Protein AF-A0A6P1E4I6-F1 (afdb_monomer)

Sequence (268 aa):
MNPLPTGKALDAELVDLWARRDTLNQAGWERLYQIVHAVLGNYRPQELSGLREEKSFYIQDFFIYKVMKLPAGSSRIDHAGALRVFYLRHLKDHLRDAKKIRQHFVQAASDSDEETESHWLENLPVEPINVTRPTDTLEELSEYGITQATVSCSAQDFLCRSEAWVPVYLAFHFCPDKDRSEALVSLAARLKISSYHYKASQLGINWAANKAGSQGKRFADTVIGCWVSRDLGIEIQPENTHAILAAFKILCLEALNWRENQEQDTTQ

Mean predicted aligned error: 15.5 Å

pLDDT: mean 70.97, std 16.83, range [25.66, 93.31]

Radius of gyration: 22.42 Å; Cα contacts (8 Å, |Δi|>4): 226; chains: 1; bounding box: 46×43×72 Å

Secondary structure (DSSP, 8-state):
-PPPP-THHHHHHHHHHHHTGGG--HHHHHHHHHHHHHHHHT---GGGGGSSS-HHHHHHHHIIIIIISS-GGG---SSHHHHHHHHHHHHHHHHHHHHHHHHHHHTTT----------STTS------------TTSHHHHTTT--HHHHHHHHHHHHHHS-THHHHIIIIIISS-TTTPPPHHHHHHHHT-TTHHHHHHHHTTT--GGGHHHHHHHHHTSHHHHIIIIIS----SGGGHHHHHHHHHHHHHHHHHHHHHHHHHTT-

Nearest PDB structures (foldseek):
  6bzo-assembly1_F  TM=2.139E-01  e=1.182E+00  Mycobacterium tuberculosis

Solvent-accessible surface area (backbone atoms only — not comparable to full-atom values): 15853 Å² total; per-residue (Å²): 136,81,81,82,65,65,69,72,57,33,20,51,53,49,35,52,53,49,61,38,53,86,74,54,52,73,70,54,50,52,51,50,48,52,52,53,50,54,61,50,70,75,53,83,65,75,70,56,78,81,46,88,63,60,72,69,54,56,54,52,50,45,40,50,59,62,62,66,70,40,61,35,85,78,59,89,56,85,37,69,66,50,55,53,53,54,49,52,52,52,53,50,50,52,53,51,51,54,51,49,52,44,52,68,54,42,64,75,75,50,98,62,87,82,77,87,78,91,90,74,91,86,76,78,85,93,73,83,88,74,91,74,74,91,64,88,64,49,66,62,31,49,81,73,75,46,50,71,69,58,51,43,52,51,36,51,52,49,50,70,73,42,61,83,65,52,44,49,46,38,32,33,40,68,52,38,57,83,89,69,30,49,48,68,67,57,53,23,63,76,67,69,45,78,64,48,72,59,51,47,61,42,40,33,79,83,67,49,68,96,37,21,74,86,41,19,73,69,38,41,74,10,58,50,28,35,43,41,41,70,74,68,62,45,66,68,38,58,90,39,39,62,34,54,52,40,50,48,53,47,39,34,51,51,25,42,53,53,48,54,53,53,58,54,66,74,73,111

Organism: NCBI:txid329406

Structure (mmCIF, N/CA/C/O backbone):
data_AF-A0A6P1E4I6-F1
#
_entry.id   AF-A0A6P1E4I6-F1
#
loop_
_atom_site.group_PDB
_atom_site.id
_atom_site.type_symbol
_atom_site.label_atom_id
_atom_site.label_alt_id
_atom_site.label_comp_id
_atom_site.label_asym_id
_atom_site.label_entity_id
_atom_site.label_seq_id
_atom_site.pdbx_PDB_ins_code
_atom_site.Cartn_x
_atom_site.Cartn_y
_atom_site.Cartn_z
_atom_site.occupancy
_atom_site.B_iso_or_equiv
_atom_site.auth_seq_id
_atom_site.auth_comp_id
_atom_site.auth_asym_id
_atom_site.auth_atom_id
_atom_site.pdbx_PDB_model_num
ATOM 1 N N . MET A 1 1 ? 11.589 -21.167 -24.416 1.00 47.06 1 MET A N 1
ATOM 2 C CA . MET A 1 1 ? 12.064 -20.123 -23.482 1.00 47.06 1 MET A CA 1
ATOM 3 C C . MET A 1 1 ? 13.318 -19.508 -24.069 1.00 47.06 1 MET A C 1
ATOM 5 O O . MET A 1 1 ? 14.267 -20.245 -24.301 1.00 47.06 1 MET A O 1
ATOM 9 N N . ASN A 1 2 ? 13.311 -18.206 -24.362 1.00 52.16 2 ASN A N 1
ATOM 10 C CA . ASN A 1 2 ? 14.493 -17.535 -24.907 1.00 52.16 2 ASN A CA 1
ATOM 11 C C . ASN A 1 2 ? 15.465 -17.180 -23.774 1.00 52.16 2 ASN A C 1
ATOM 13 O O . ASN A 1 2 ? 15.025 -16.598 -22.776 1.00 52.16 2 ASN A O 1
ATOM 17 N N . PRO A 1 3 ? 16.765 -17.492 -23.913 1.00 62.09 3 PRO A N 1
ATOM 18 C CA . PRO A 1 3 ? 17.757 -17.152 -22.903 1.00 62.09 3 PRO A CA 1
ATOM 19 C C . PRO A 1 3 ? 17.764 -15.639 -22.632 1.00 62.09 3 PRO A C 1
ATOM 21 O O . PRO A 1 3 ? 17.497 -14.817 -23.516 1.00 62.09 3 PRO A O 1
ATOM 24 N N . LEU A 1 4 ? 18.009 -15.266 -21.375 1.00 66.25 4 LEU A N 1
ATOM 25 C CA . LEU A 1 4 ? 18.224 -13.870 -20.994 1.00 66.25 4 LEU A CA 1
ATOM 26 C C . LEU A 1 4 ? 19.552 -13.398 -21.611 1.00 66.25 4 LEU A C 1
ATOM 28 O O . LEU A 1 4 ? 20.555 -14.102 -21.461 1.00 66.25 4 LEU A O 1
ATOM 32 N N . PRO A 1 5 ? 19.596 -12.241 -22.294 1.00 67.12 5 PRO A N 1
ATOM 33 C CA . PRO A 1 5 ? 20.849 -11.693 -22.772 1.00 67.12 5 PRO A CA 1
ATOM 34 C C . PRO A 1 5 ? 21.684 -11.232 -21.580 1.00 67.12 5 PRO A C 1
ATOM 36 O O . PRO A 1 5 ? 21.175 -10.985 -20.485 1.00 67.12 5 PRO A O 1
ATOM 39 N N . THR A 1 6 ? 22.987 -11.094 -21.785 1.00 73.00 6 THR A N 1
ATOM 40 C CA . THR A 1 6 ? 23.925 -10.638 -20.758 1.00 73.00 6 THR A CA 1
ATOM 41 C C . THR A 1 6 ? 24.679 -9.396 -21.231 1.00 73.00 6 THR A C 1
ATOM 43 O O . THR A 1 6 ? 24.868 -9.168 -22.428 1.00 73.00 6 THR A O 1
ATOM 46 N N . GLY A 1 7 ? 25.091 -8.548 -20.284 1.00 73.56 7 GLY A N 1
ATOM 47 C CA . GLY A 1 7 ? 25.858 -7.331 -20.570 1.00 73.56 7 GLY A CA 1
ATOM 48 C C . GLY A 1 7 ? 25.105 -6.326 -21.452 1.00 73.56 7 GLY A C 1
ATOM 49 O O . GLY A 1 7 ? 23.922 -6.079 -21.252 1.00 73.56 7 GLY A O 1
ATOM 50 N N . LYS A 1 8 ? 25.782 -5.761 -22.458 1.00 73.44 8 LYS A N 1
ATOM 51 C CA . LYS A 1 8 ? 25.238 -4.679 -23.305 1.00 73.44 8 LYS A CA 1
ATOM 52 C C . LYS A 1 8 ? 23.980 -5.065 -24.095 1.00 73.44 8 LYS A C 1
ATOM 54 O O . LYS A 1 8 ? 23.169 -4.197 -24.398 1.00 73.44 8 LYS A O 1
ATOM 59 N N . ALA A 1 9 ? 23.807 -6.347 -24.425 1.00 77.94 9 ALA A N 1
ATOM 60 C CA . ALA A 1 9 ? 22.605 -6.829 -25.109 1.00 77.94 9 ALA A CA 1
ATOM 61 C C . ALA A 1 9 ? 21.375 -6.803 -24.187 1.00 77.94 9 ALA A C 1
ATOM 63 O O . ALA A 1 9 ? 20.279 -6.482 -24.636 1.00 77.94 9 ALA A O 1
ATOM 64 N N . LEU A 1 10 ? 21.575 -7.080 -22.892 1.00 81.00 10 LEU A N 1
ATOM 65 C CA . LEU A 1 10 ? 20.533 -6.956 -21.872 1.00 81.00 10 LEU A CA 1
ATOM 66 C C . LEU A 1 10 ? 20.133 -5.495 -21.690 1.00 81.00 10 LEU A C 1
ATOM 68 O O . LEU A 1 10 ? 18.949 -5.193 -21.597 1.00 81.00 10 LEU A O 1
ATOM 72 N N . ASP A 1 11 ? 21.123 -4.601 -21.654 1.00 81.88 11 ASP A N 1
ATOM 73 C CA . ASP A 1 11 ? 20.888 -3.167 -21.513 1.00 81.88 11 ASP A CA 1
ATOM 74 C C . ASP A 1 11 ? 20.090 -2.624 -22.704 1.00 81.88 11 ASP A C 1
ATOM 76 O O . ASP A 1 11 ? 19.100 -1.932 -22.499 1.00 81.88 11 ASP A O 1
ATOM 80 N N . ALA A 1 12 ? 20.448 -2.999 -23.936 1.00 81.81 12 ALA A N 1
ATOM 81 C CA . ALA A 1 12 ? 19.725 -2.581 -25.137 1.00 81.81 12 ALA A CA 1
ATOM 82 C C . ALA A 1 12 ? 18.282 -3.120 -25.190 1.00 81.81 12 ALA A C 1
ATOM 84 O O . ALA A 1 12 ? 17.363 -2.355 -25.481 1.00 81.81 12 ALA A O 1
ATOM 85 N N . GLU A 1 13 ? 18.067 -4.406 -24.870 1.00 85.75 13 GLU A N 1
ATOM 86 C CA . GLU A 1 13 ? 16.719 -4.998 -24.814 1.00 85.75 13 GLU A CA 1
ATOM 87 C C . GLU A 1 13 ? 15.873 -4.336 -23.715 1.00 85.75 13 GLU A C 1
ATOM 89 O O . GLU A 1 13 ? 14.708 -4.003 -23.934 1.00 85.75 13 GLU A O 1
ATOM 94 N N . LEU A 1 14 ? 16.465 -4.081 -22.545 1.00 85.50 14 LEU A N 1
ATOM 95 C CA . LEU A 1 14 ? 15.799 -3.383 -21.452 1.00 85.50 14 LEU A CA 1
ATOM 96 C C . LEU A 1 14 ? 15.419 -1.952 -21.846 1.00 85.50 14 LEU A C 1
ATOM 98 O O . LEU A 1 14 ? 14.285 -1.561 -21.598 1.00 85.50 14 LEU A O 1
ATOM 102 N N . VAL A 1 15 ? 16.333 -1.178 -22.438 1.00 85.31 15 VAL A N 1
ATOM 103 C CA . VAL A 1 15 ? 16.087 0.213 -22.863 1.00 85.31 15 VAL A CA 1
ATOM 104 C C . VAL A 1 15 ? 14.924 0.273 -23.853 1.00 85.31 15 VAL A C 1
ATOM 106 O O . VAL A 1 15 ? 14.019 1.092 -23.693 1.00 85.31 15 VAL A O 1
ATOM 109 N N . ASP A 1 16 ? 14.919 -0.620 -24.842 1.00 85.38 16 ASP A N 1
ATOM 110 C CA . ASP A 1 16 ? 13.880 -0.688 -25.867 1.00 85.38 16 ASP A CA 1
ATOM 111 C C . ASP A 1 16 ? 12.507 -1.070 -25.284 1.00 85.38 16 ASP A C 1
ATOM 113 O O . ASP A 1 16 ? 11.520 -0.355 -25.485 1.00 85.38 16 ASP A O 1
ATOM 117 N N . LEU A 1 17 ? 12.439 -2.139 -24.482 1.00 85.00 17 LEU A N 1
ATOM 118 C CA . LEU A 1 17 ? 11.198 -2.539 -23.809 1.00 85.00 17 LEU A CA 1
ATOM 119 C C . LEU A 1 17 ? 10.699 -1.448 -22.852 1.00 85.00 17 LEU A C 1
ATOM 121 O O . LEU A 1 17 ? 9.503 -1.174 -22.781 1.00 85.00 17 LEU A O 1
ATOM 125 N N . TRP A 1 18 ? 11.609 -0.787 -22.136 1.00 84.44 18 TRP A N 1
ATOM 126 C CA . TRP A 1 18 ? 11.279 0.267 -21.181 1.00 84.44 18 TRP A CA 1
ATOM 127 C C . TRP A 1 18 ? 10.742 1.537 -21.855 1.00 84.44 18 TRP A C 1
ATOM 129 O O . TRP A 1 18 ? 9.841 2.187 -21.315 1.00 84.44 18 TRP A O 1
ATOM 139 N N . ALA A 1 19 ? 11.257 1.882 -23.038 1.00 83.12 19 ALA A N 1
ATOM 140 C CA . ALA A 1 19 ? 10.784 3.015 -23.829 1.00 83.12 19 ALA A CA 1
ATOM 141 C C . ALA A 1 19 ? 9.401 2.762 -24.446 1.00 83.12 19 ALA A C 1
ATOM 143 O O . ALA A 1 19 ? 8.607 3.690 -24.577 1.00 83.12 19 ALA A O 1
ATOM 144 N N . ARG A 1 20 ? 9.090 1.508 -24.792 1.00 83.62 20 ARG A N 1
ATOM 145 C CA . ARG A 1 20 ? 7.841 1.130 -25.471 1.00 83.62 20 ARG A CA 1
ATOM 146 C C . ARG A 1 20 ? 6.725 0.670 -24.533 1.00 83.62 20 ARG A C 1
ATOM 148 O O . ARG A 1 20 ? 5.723 0.152 -25.024 1.00 83.62 20 ARG A O 1
ATOM 155 N N . ARG A 1 21 ? 6.855 0.881 -23.214 1.00 85.06 21 ARG A N 1
ATOM 156 C CA . ARG A 1 21 ? 5.908 0.400 -22.181 1.00 85.06 21 ARG A CA 1
ATOM 157 C C . ARG A 1 21 ? 4.443 0.728 -22.456 1.00 85.06 21 ARG A C 1
ATOM 159 O O . ARG A 1 21 ? 3.594 -0.123 -22.220 1.00 85.06 21 ARG A O 1
ATOM 166 N N . ASP A 1 22 ? 4.158 1.887 -23.039 1.00 79.12 22 ASP A N 1
ATOM 167 C CA . ASP A 1 22 ? 2.784 2.308 -23.354 1.00 79.12 22 ASP A CA 1
ATOM 168 C C . ASP A 1 22 ? 2.156 1.504 -24.519 1.00 79.12 22 ASP A C 1
ATOM 170 O O . ASP A 1 22 ? 0.948 1.544 -24.730 1.00 79.12 22 ASP A O 1
ATOM 174 N N . THR A 1 23 ? 2.967 0.752 -25.271 1.00 81.44 23 THR A N 1
ATOM 175 C CA . THR A 1 23 ? 2.572 -0.007 -26.477 1.00 81.44 23 THR A CA 1
ATOM 176 C C . THR A 1 23 ? 2.923 -1.498 -26.404 1.00 81.44 23 THR A C 1
ATOM 178 O O . THR A 1 23 ? 2.770 -2.224 -27.389 1.00 81.44 23 THR A O 1
ATOM 181 N N . LEU A 1 24 ? 3.426 -1.977 -25.259 1.00 83.94 24 LEU A N 1
ATOM 182 C CA . LEU A 1 24 ? 3.833 -3.373 -25.099 1.00 83.94 24 LEU A CA 1
ATOM 183 C C . LEU A 1 24 ? 2.620 -4.312 -25.127 1.00 83.94 24 LEU A C 1
ATOM 185 O O . LEU A 1 24 ? 1.631 -4.110 -24.423 1.00 83.94 24 LEU A O 1
ATOM 189 N N . ASN A 1 25 ? 2.745 -5.395 -25.893 1.00 83.94 25 ASN A N 1
ATOM 190 C CA . ASN A 1 25 ? 1.826 -6.528 -25.835 1.00 83.94 25 ASN A CA 1
ATOM 191 C C . ASN A 1 25 ? 2.155 -7.446 -24.637 1.00 83.94 25 ASN A C 1
ATOM 193 O O . ASN A 1 25 ? 3.161 -7.264 -23.949 1.00 83.94 25 ASN A O 1
ATOM 197 N N . GLN A 1 26 ? 1.318 -8.459 -24.396 1.00 82.81 26 GLN A N 1
ATOM 198 C CA . GLN A 1 26 ? 1.485 -9.387 -23.269 1.00 82.81 26 GLN A CA 1
ATOM 199 C C . GLN A 1 26 ? 2.873 -10.055 -23.238 1.00 82.81 26 GLN A C 1
ATOM 201 O O . GLN A 1 26 ? 3.504 -10.098 -22.185 1.00 82.81 26 GLN A O 1
ATOM 206 N N . ALA A 1 27 ? 3.381 -10.509 -24.388 1.00 82.00 27 ALA A N 1
ATOM 207 C CA . ALA A 1 27 ? 4.700 -11.139 -24.481 1.00 82.00 27 ALA A CA 1
ATOM 208 C C . ALA A 1 27 ? 5.845 -10.161 -24.152 1.00 82.00 27 ALA A C 1
ATOM 210 O O . ALA A 1 27 ? 6.821 -10.533 -23.502 1.00 82.00 27 ALA A O 1
ATOM 211 N N . GLY A 1 28 ? 5.719 -8.897 -24.562 1.00 82.81 28 GLY A N 1
ATOM 212 C CA . GLY A 1 28 ? 6.678 -7.844 -24.242 1.00 82.81 28 GLY A CA 1
ATOM 213 C C . GLY A 1 28 ? 6.695 -7.490 -22.753 1.00 82.81 28 GLY A C 1
ATOM 214 O O . GLY A 1 28 ? 7.767 -7.319 -22.172 1.00 82.81 28 GLY A O 1
ATOM 215 N N . TRP A 1 29 ? 5.524 -7.455 -22.110 1.00 83.88 29 TRP A N 1
ATOM 216 C CA . TRP A 1 29 ? 5.410 -7.278 -20.660 1.00 83.88 29 TRP A CA 1
ATOM 217 C C . TRP A 1 29 ? 6.007 -8.446 -19.876 1.00 83.88 29 TRP A C 1
ATOM 219 O O . TRP A 1 29 ? 6.744 -8.222 -18.914 1.00 83.88 29 TRP A O 1
ATOM 229 N N . GLU A 1 30 ? 5.743 -9.680 -20.305 1.00 85.19 30 GLU A N 1
ATOM 230 C CA . GLU A 1 30 ? 6.332 -10.874 -19.697 1.00 85.19 30 GLU A CA 1
ATOM 231 C C . GLU A 1 30 ? 7.861 -10.855 -19.818 1.00 85.19 30 GLU A C 1
ATOM 233 O O . GLU A 1 30 ? 8.573 -11.103 -18.842 1.00 85.19 30 GLU A O 1
ATOM 238 N N . ARG A 1 31 ? 8.383 -10.481 -20.991 1.00 84.19 31 ARG A N 1
ATOM 239 C CA . ARG A 1 31 ? 9.827 -10.374 -21.211 1.00 84.19 31 ARG A CA 1
ATOM 240 C C . ARG A 1 31 ? 10.467 -9.307 -20.326 1.00 84.19 31 ARG A C 1
ATOM 242 O O . ARG A 1 31 ? 11.508 -9.559 -19.717 1.00 84.19 31 ARG A O 1
ATOM 249 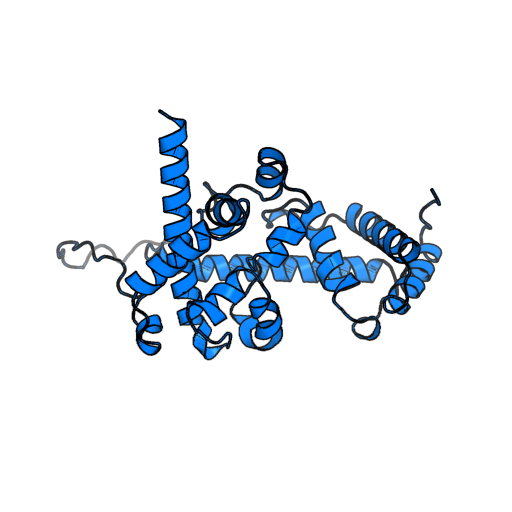N N . LEU A 1 32 ? 9.827 -8.146 -20.200 1.00 85.38 32 LEU A N 1
ATOM 250 C CA . LEU A 1 32 ? 10.289 -7.078 -19.316 1.00 85.38 32 LEU A CA 1
ATOM 251 C C . LEU A 1 32 ? 10.281 -7.521 -17.845 1.00 85.38 32 LEU A C 1
ATOM 253 O O . LEU A 1 32 ? 11.241 -7.259 -17.118 1.00 85.38 32 LEU A O 1
ATOM 257 N N . TYR A 1 33 ? 9.240 -8.238 -17.415 1.00 85.25 33 TYR A N 1
ATOM 258 C CA . TYR A 1 33 ? 9.158 -8.814 -16.074 1.00 85.25 33 TYR A CA 1
ATOM 259 C C . TYR A 1 33 ? 10.303 -9.792 -15.800 1.00 85.25 33 TYR A C 1
ATOM 261 O O . TYR A 1 33 ? 10.984 -9.665 -14.782 1.00 85.25 33 TYR A O 1
ATOM 269 N N . GLN A 1 34 ? 10.582 -10.709 -16.731 1.00 85.75 34 GLN A N 1
ATOM 270 C CA . GLN A 1 34 ? 11.689 -11.663 -16.611 1.00 85.75 34 GLN A CA 1
ATOM 271 C C . GLN A 1 34 ? 13.044 -10.956 -16.468 1.00 85.75 34 GLN A C 1
ATOM 273 O O . GLN A 1 34 ? 13.840 -11.327 -15.604 1.00 85.75 34 GLN A O 1
ATOM 278 N N . ILE A 1 35 ? 13.296 -9.915 -17.270 1.00 85.38 35 ILE A N 1
ATOM 279 C CA . ILE A 1 35 ? 14.531 -9.120 -17.201 1.00 85.38 35 ILE A CA 1
ATOM 280 C C . ILE A 1 35 ? 14.659 -8.431 -15.838 1.00 85.38 35 ILE A C 1
ATOM 282 O O . ILE A 1 35 ? 15.692 -8.559 -15.177 1.00 85.38 35 ILE A O 1
ATOM 286 N N . VAL A 1 36 ? 13.612 -7.738 -15.381 1.00 85.75 36 VAL A N 1
ATOM 287 C CA . VAL A 1 36 ? 13.622 -7.040 -14.086 1.00 85.75 36 VAL A CA 1
ATOM 288 C C . VAL A 1 36 ? 13.826 -8.031 -12.940 1.00 85.75 36 VAL A C 1
ATOM 290 O O . VAL A 1 36 ? 14.682 -7.809 -12.080 1.00 85.75 36 VAL A O 1
ATOM 293 N N . HIS A 1 37 ? 13.102 -9.152 -12.951 1.00 83.38 37 HIS A N 1
ATOM 294 C CA . HIS A 1 37 ? 13.199 -10.175 -11.917 1.00 83.38 37 HIS A CA 1
ATOM 295 C C . HIS A 1 37 ? 14.584 -10.840 -11.893 1.00 83.38 37 HIS A C 1
ATOM 297 O O . HIS A 1 37 ? 15.131 -11.069 -10.819 1.00 83.38 37 HIS A O 1
ATOM 303 N N . ALA A 1 38 ? 15.208 -11.087 -13.048 1.00 83.56 38 ALA A N 1
ATOM 304 C CA . ALA A 1 38 ? 16.564 -11.634 -13.117 1.00 83.56 38 ALA A CA 1
ATOM 305 C C . ALA A 1 38 ? 17.626 -10.638 -12.610 1.00 83.56 38 ALA A C 1
ATOM 307 O O . ALA A 1 38 ? 18.512 -11.000 -11.829 1.00 83.56 38 ALA A O 1
ATOM 308 N N . VAL A 1 39 ? 17.532 -9.366 -13.011 1.00 83.81 39 VAL A N 1
ATOM 309 C CA . VAL A 1 39 ? 18.484 -8.318 -12.604 1.00 83.81 39 VAL A CA 1
ATOM 310 C C . VAL A 1 39 ? 18.398 -8.043 -11.102 1.00 83.81 39 VAL A C 1
ATOM 312 O O . VAL A 1 39 ? 19.432 -7.955 -10.431 1.00 83.81 39 VAL A O 1
ATOM 315 N N . LEU A 1 40 ? 17.181 -7.919 -10.566 1.00 83.44 40 LEU A N 1
ATOM 316 C CA . LEU A 1 40 ? 16.952 -7.644 -9.148 1.00 83.44 40 LEU A CA 1
ATOM 317 C C . LEU A 1 40 ? 17.085 -8.906 -8.288 1.00 83.44 40 LEU A C 1
ATOM 319 O O . LEU A 1 40 ? 17.588 -8.827 -7.169 1.00 83.44 40 LEU A O 1
ATOM 323 N N . GLY A 1 41 ? 16.743 -10.085 -8.810 1.00 79.69 41 GLY A N 1
ATOM 324 C CA . GLY A 1 41 ? 16.912 -11.385 -8.152 1.00 79.69 41 GLY A CA 1
ATOM 325 C C . GLY A 1 41 ? 18.364 -11.683 -7.769 1.00 79.69 41 GLY A C 1
ATOM 326 O O . GLY A 1 41 ? 18.623 -12.174 -6.669 1.00 79.69 41 GLY A O 1
ATOM 327 N N . ASN A 1 42 ? 19.320 -11.241 -8.586 1.00 78.62 42 ASN A N 1
ATOM 328 C CA . ASN A 1 42 ? 20.755 -11.363 -8.302 1.00 78.62 42 ASN A CA 1
ATOM 329 C C . ASN A 1 42 ? 21.325 -10.227 -7.431 1.00 78.62 42 ASN A C 1
ATOM 331 O O . ASN A 1 42 ? 22.452 -10.315 -6.951 1.00 78.62 42 ASN A O 1
ATOM 335 N N . TYR A 1 43 ? 20.563 -9.156 -7.193 1.00 79.81 43 TYR A N 1
ATOM 336 C CA . TYR A 1 43 ? 20.997 -8.009 -6.394 1.00 79.81 43 TYR A CA 1
ATOM 337 C C . TYR A 1 43 ? 20.564 -8.147 -4.924 1.00 79.81 43 TYR A C 1
ATOM 339 O O . TYR A 1 43 ? 19.373 -8.245 -4.640 1.00 79.81 43 TYR A O 1
ATOM 347 N N . ARG A 1 44 ? 21.500 -8.174 -3.968 1.00 74.81 44 ARG A N 1
ATOM 348 C CA . ARG A 1 44 ? 21.205 -8.321 -2.525 1.00 74.81 44 ARG A CA 1
ATOM 349 C C . ARG A 1 44 ? 21.590 -7.053 -1.743 1.00 74.81 44 ARG A C 1
ATOM 351 O O . ARG A 1 44 ? 22.691 -7.002 -1.201 1.00 74.81 44 ARG A O 1
ATOM 358 N N . PRO A 1 45 ? 20.729 -6.020 -1.721 1.00 78.44 45 PRO A N 1
ATOM 359 C CA . PRO A 1 45 ? 20.955 -4.830 -0.902 1.00 78.44 45 PRO A CA 1
ATOM 360 C C . PRO A 1 45 ? 20.780 -5.135 0.594 1.00 78.44 45 PRO A C 1
ATOM 362 O O . PRO A 1 45 ? 19.969 -5.988 0.961 1.00 78.44 45 PRO A O 1
ATOM 365 N N . GLN A 1 46 ? 21.522 -4.425 1.450 1.00 73.38 46 GLN A N 1
ATOM 366 C CA . GLN A 1 46 ? 21.439 -4.574 2.910 1.00 73.38 46 GLN A CA 1
ATOM 367 C C . GLN A 1 46 ? 20.095 -4.076 3.456 1.00 73.38 46 GLN A C 1
ATOM 369 O O . GLN A 1 46 ? 19.608 -4.600 4.445 1.00 73.38 46 GLN A O 1
ATOM 374 N N . GLU A 1 47 ? 19.443 -3.135 2.772 1.00 76.56 47 GLU A N 1
ATOM 375 C CA . GLU A 1 47 ? 18.146 -2.563 3.144 1.00 76.56 47 GLU A CA 1
ATOM 376 C C . GLU A 1 47 ? 17.016 -3.602 3.249 1.00 76.56 47 GLU A C 1
ATOM 378 O O . GLU A 1 47 ? 16.036 -3.361 3.950 1.00 76.56 47 GLU A O 1
ATOM 383 N N . LEU A 1 48 ? 17.156 -4.768 2.606 1.00 72.31 48 LEU A N 1
ATOM 384 C CA . LEU A 1 48 ? 16.192 -5.866 2.732 1.00 72.31 48 LEU A CA 1
ATOM 385 C C . LEU A 1 48 ? 16.131 -6.452 4.147 1.00 72.31 48 LEU A C 1
ATOM 387 O O . LEU A 1 48 ? 15.075 -6.936 4.530 1.00 72.31 48 LEU A O 1
ATOM 391 N N . SER A 1 49 ? 17.212 -6.403 4.934 1.00 69.00 49 SER A N 1
ATOM 392 C CA . SER A 1 49 ? 17.202 -6.961 6.297 1.00 69.00 49 SER A CA 1
ATOM 393 C C . SER A 1 49 ? 16.346 -6.150 7.273 1.00 69.00 49 SER A C 1
ATOM 395 O O . SER A 1 49 ? 15.896 -6.679 8.284 1.00 69.00 49 SER A O 1
ATOM 397 N N . GLY A 1 50 ? 16.114 -4.868 6.978 1.00 67.00 50 GLY A N 1
ATOM 398 C CA . GLY A 1 50 ? 15.278 -3.984 7.791 1.00 67.00 50 GLY A CA 1
ATOM 399 C C . GLY A 1 50 ? 13.792 -4.015 7.422 1.00 67.00 50 GLY A C 1
ATOM 400 O O . GLY A 1 50 ? 12.988 -3.348 8.078 1.00 67.00 50 GLY A O 1
ATOM 401 N N . LEU A 1 51 ? 13.434 -4.742 6.365 1.00 69.69 51 LEU A N 1
ATOM 402 C CA . LEU A 1 51 ? 12.090 -4.807 5.809 1.00 69.69 51 LEU A CA 1
ATOM 403 C C . LEU A 1 51 ? 11.365 -6.078 6.272 1.00 69.69 51 LEU A C 1
ATOM 405 O O . LEU A 1 51 ? 11.992 -7.091 6.561 1.00 69.69 51 LEU A O 1
ATOM 409 N N . ARG A 1 52 ? 10.034 -5.993 6.404 1.00 64.94 52 ARG A N 1
ATOM 410 C CA . ARG A 1 52 ? 9.208 -7.071 6.979 1.00 64.94 52 ARG A CA 1
ATOM 411 C C . ARG A 1 52 ? 8.954 -8.219 6.001 1.00 64.94 52 ARG A C 1
ATOM 413 O O . ARG A 1 52 ? 8.821 -9.355 6.436 1.00 64.94 52 ARG A O 1
ATOM 420 N N . GLU A 1 53 ? 8.867 -7.918 4.708 1.00 75.50 53 GLU A N 1
ATOM 421 C CA . GLU A 1 53 ? 8.486 -8.891 3.682 1.00 75.50 53 GLU A CA 1
ATOM 422 C C . GLU A 1 53 ? 9.700 -9.515 2.983 1.00 75.50 53 GLU A C 1
ATOM 424 O O . GLU A 1 53 ? 10.818 -8.993 3.015 1.00 75.50 53 GLU A O 1
ATOM 429 N N . GLU A 1 54 ? 9.479 -10.635 2.296 1.00 73.75 54 GLU A N 1
ATOM 430 C CA . GLU A 1 54 ? 10.525 -11.257 1.492 1.00 73.75 54 GLU A CA 1
ATOM 431 C C . GLU A 1 54 ? 10.933 -10.389 0.295 1.00 73.75 54 GLU A C 1
ATOM 433 O O . GLU A 1 54 ? 10.187 -9.567 -0.231 1.00 73.75 54 GLU A O 1
ATOM 438 N N . LYS A 1 55 ? 12.137 -10.629 -0.223 1.00 78.00 55 LYS A N 1
ATOM 439 C CA . LYS A 1 55 ? 12.667 -9.917 -1.390 1.00 78.00 55 LYS A CA 1
ATOM 440 C C . LYS A 1 55 ? 11.741 -9.962 -2.616 1.00 78.00 55 LYS A C 1
ATOM 442 O O . LYS A 1 55 ? 11.664 -8.981 -3.354 1.00 78.00 55 LYS A O 1
ATOM 447 N N . SER A 1 56 ? 11.079 -11.094 -2.850 1.00 76.44 56 SER A N 1
ATOM 448 C CA . SER A 1 56 ? 10.113 -11.279 -3.942 1.00 76.44 56 SER A CA 1
ATOM 449 C C . SER A 1 56 ? 8.986 -10.242 -3.880 1.00 76.44 56 SER A C 1
ATOM 451 O O . SER A 1 56 ? 8.625 -9.685 -4.918 1.00 76.44 56 SER A O 1
ATOM 453 N N . PHE A 1 57 ? 8.536 -9.895 -2.666 1.00 74.56 57 PHE A N 1
ATOM 454 C CA . PHE A 1 57 ? 7.525 -8.870 -2.420 1.00 74.56 57 PHE A CA 1
ATOM 455 C C . PHE A 1 57 ? 7.928 -7.536 -3.016 1.00 74.56 57 PHE A C 1
ATOM 457 O O . PHE A 1 57 ? 7.217 -6.973 -3.845 1.00 74.56 57 PHE A O 1
ATOM 464 N N . TYR A 1 58 ? 9.098 -7.044 -2.627 1.00 78.00 58 TYR A N 1
ATOM 465 C CA . TYR A 1 58 ? 9.530 -5.715 -3.029 1.00 78.00 58 TYR A CA 1
ATOM 466 C C . TYR A 1 58 ? 9.884 -5.645 -4.512 1.00 78.00 58 TYR A C 1
ATOM 468 O O . TYR A 1 58 ? 9.710 -4.596 -5.127 1.00 78.00 58 TYR A O 1
ATOM 476 N N . ILE A 1 59 ? 10.350 -6.742 -5.120 1.00 81.31 59 ILE A N 1
ATOM 477 C CA . ILE A 1 59 ? 10.564 -6.797 -6.574 1.00 81.31 59 ILE A CA 1
ATOM 478 C C . ILE A 1 59 ? 9.230 -6.671 -7.315 1.00 81.31 59 ILE A C 1
ATOM 480 O O . ILE A 1 59 ? 9.144 -5.937 -8.302 1.00 81.31 59 ILE A O 1
ATOM 484 N N . GLN A 1 60 ? 8.191 -7.363 -6.847 1.00 77.81 60 GLN A N 1
ATOM 485 C CA . GLN A 1 60 ? 6.872 -7.313 -7.467 1.00 77.81 60 GLN A CA 1
ATOM 486 C C . GLN A 1 60 ? 6.177 -5.965 -7.236 1.00 77.81 60 GLN A C 1
ATOM 488 O O . GLN A 1 60 ? 5.623 -5.401 -8.181 1.00 77.81 60 GLN A O 1
ATOM 493 N N . ASP A 1 61 ? 6.274 -5.408 -6.029 1.00 77.69 61 ASP A N 1
ATOM 494 C CA . ASP A 1 61 ? 5.786 -4.064 -5.703 1.00 77.69 61 ASP A CA 1
ATOM 495 C C . ASP A 1 61 ? 6.476 -3.002 -6.572 1.00 77.69 61 ASP A C 1
ATOM 497 O O . ASP A 1 61 ? 5.816 -2.202 -7.243 1.00 77.69 61 ASP A O 1
ATOM 501 N N . PHE A 1 62 ? 7.805 -3.082 -6.691 1.00 83.06 62 PHE A N 1
ATOM 502 C CA . PHE A 1 62 ? 8.581 -2.242 -7.597 1.00 83.06 62 PHE A CA 1
ATOM 503 C C . PHE A 1 62 ? 8.100 -2.370 -9.045 1.00 83.06 62 PHE A C 1
ATOM 505 O O . PHE A 1 62 ? 7.929 -1.358 -9.726 1.00 83.06 62 PHE A O 1
ATOM 512 N N . PHE A 1 63 ? 7.850 -3.590 -9.526 1.00 80.75 63 PHE A N 1
ATOM 513 C CA . PHE A 1 63 ? 7.372 -3.804 -10.889 1.00 80.75 63 PHE A CA 1
ATOM 514 C C . PHE A 1 63 ? 6.017 -3.123 -11.126 1.00 80.75 63 PHE A C 1
ATOM 516 O O . PHE A 1 63 ? 5.852 -2.357 -12.076 1.00 80.75 63 PHE A O 1
ATOM 523 N N . ILE A 1 64 ? 5.061 -3.316 -10.221 1.00 75.38 64 ILE A N 1
ATOM 524 C CA . ILE A 1 64 ? 3.724 -2.729 -10.342 1.00 75.38 64 ILE A CA 1
ATOM 525 C C . ILE A 1 64 ? 3.796 -1.198 -10.270 1.00 75.38 64 ILE A C 1
ATOM 527 O O . ILE A 1 64 ? 3.274 -0.501 -11.143 1.00 75.38 64 ILE A O 1
ATOM 531 N N . TYR A 1 65 ? 4.454 -0.647 -9.250 1.00 71.44 65 TYR A N 1
ATOM 532 C CA . TYR A 1 65 ? 4.439 0.795 -9.004 1.00 71.44 65 TYR A CA 1
ATOM 533 C C . TYR A 1 65 ? 5.364 1.583 -9.927 1.00 71.44 65 TYR A C 1
ATOM 535 O O . TYR A 1 65 ? 4.997 2.680 -10.354 1.00 71.44 65 TYR A O 1
ATOM 543 N N . LYS A 1 66 ? 6.555 1.056 -10.230 1.00 73.81 66 LYS A N 1
ATOM 544 C CA . LYS A 1 66 ? 7.562 1.761 -11.031 1.00 73.81 66 LYS A CA 1
ATOM 545 C C . LYS A 1 66 ? 7.485 1.411 -12.514 1.00 73.81 66 LYS A C 1
ATOM 547 O O . LYS A 1 66 ? 7.733 2.282 -13.349 1.00 73.81 66 LYS A O 1
ATOM 552 N N . VAL A 1 67 ? 7.195 0.154 -12.847 1.00 74.44 67 VAL A N 1
ATOM 553 C CA . VAL A 1 67 ? 7.282 -0.324 -14.234 1.00 74.44 67 VAL A CA 1
ATOM 554 C C . VAL A 1 67 ? 5.937 -0.212 -14.940 1.00 74.44 67 VAL A C 1
ATOM 556 O O . VAL A 1 67 ? 5.919 0.307 -16.050 1.00 74.44 67 VAL A O 1
ATOM 559 N N . MET A 1 68 ? 4.835 -0.620 -14.299 1.00 71.06 68 MET A N 1
ATOM 560 C CA . MET A 1 68 ? 3.501 -0.612 -14.919 1.00 71.06 68 MET A CA 1
ATOM 561 C C . MET A 1 68 ? 2.726 0.698 -14.733 1.00 71.06 68 MET A C 1
ATOM 563 O O . MET A 1 68 ? 2.102 1.175 -15.671 1.00 71.06 68 MET A O 1
ATOM 567 N N . LYS A 1 69 ? 2.725 1.285 -13.527 1.00 67.62 69 LYS A N 1
ATOM 568 C CA . LYS A 1 69 ? 1.881 2.460 -13.222 1.00 67.62 69 LYS A CA 1
ATOM 569 C C . LYS A 1 69 ? 2.478 3.812 -13.641 1.00 67.62 69 LYS A C 1
ATOM 571 O O . LYS A 1 69 ? 1.778 4.817 -13.560 1.00 67.62 69 LYS A O 1
ATOM 576 N N . LEU A 1 70 ? 3.754 3.870 -14.029 1.00 65.94 70 LEU A N 1
ATOM 577 C CA . LEU A 1 70 ? 4.389 5.101 -14.516 1.00 65.94 70 LEU A CA 1
ATOM 578 C C . LEU A 1 70 ? 4.425 5.096 -16.048 1.00 65.94 70 LEU A C 1
ATOM 580 O O . LEU A 1 70 ? 4.895 4.106 -16.611 1.00 65.94 70 LEU A O 1
ATOM 584 N N . PRO A 1 71 ? 4.012 6.191 -16.713 1.00 62.44 71 PRO A N 1
ATOM 585 C CA . PRO A 1 71 ? 4.054 6.263 -18.167 1.00 62.44 71 PRO A CA 1
ATOM 586 C C . PRO A 1 71 ? 5.501 6.191 -18.663 1.00 62.44 71 PRO A C 1
ATOM 588 O O . PRO A 1 71 ? 6.439 6.587 -17.952 1.00 62.44 71 PRO A O 1
ATOM 591 N N . ALA A 1 72 ? 5.700 5.685 -19.884 1.00 62.31 72 ALA A N 1
ATOM 592 C CA . ALA A 1 72 ? 7.035 5.387 -20.405 1.00 62.31 72 ALA A CA 1
ATOM 593 C C . ALA A 1 72 ? 7.992 6.597 -20.345 1.00 62.31 72 ALA A C 1
ATOM 595 O O . ALA A 1 72 ? 9.176 6.431 -20.039 1.00 62.31 72 ALA A O 1
ATOM 596 N N . GLY A 1 73 ? 7.463 7.814 -20.524 1.00 59.94 73 GLY A N 1
ATOM 597 C CA . GLY A 1 73 ? 8.208 9.077 -20.474 1.00 59.94 73 GLY A CA 1
ATOM 598 C C . GLY A 1 73 ? 8.641 9.562 -19.082 1.00 59.94 73 GLY A C 1
ATOM 599 O O . GLY A 1 73 ? 9.491 10.445 -18.995 1.00 59.94 73 GLY A O 1
ATOM 600 N N . SER A 1 74 ? 8.119 9.004 -17.982 1.00 60.69 74 SER A N 1
ATOM 601 C CA . SER A 1 74 ? 8.435 9.491 -16.624 1.00 60.69 74 SER A CA 1
ATOM 602 C C . SER A 1 74 ? 9.814 9.083 -16.103 1.00 60.69 74 SER A C 1
ATOM 604 O O . SER A 1 74 ? 10.272 9.617 -15.093 1.00 60.69 74 SER A O 1
ATOM 606 N N . SER A 1 75 ? 10.481 8.112 -16.728 1.00 65.81 75 SER A N 1
ATOM 607 C CA . SER A 1 75 ? 11.806 7.671 -16.282 1.00 65.81 75 SER A CA 1
ATOM 608 C C . SER A 1 75 ? 12.570 6.988 -17.405 1.00 65.81 75 SER A C 1
ATOM 610 O O . SER A 1 75 ? 12.137 5.936 -17.878 1.00 65.81 75 SER A O 1
ATOM 612 N N . ARG A 1 76 ? 13.727 7.546 -17.768 1.00 72.81 76 ARG A N 1
ATOM 613 C CA . ARG A 1 76 ? 14.688 6.905 -18.669 1.00 72.81 76 ARG A CA 1
ATOM 614 C C . ARG A 1 76 ? 15.502 5.844 -17.931 1.00 72.81 76 ARG A C 1
ATOM 616 O O . ARG A 1 76 ? 15.817 6.005 -16.751 1.00 72.81 76 ARG A O 1
ATOM 623 N N . ILE A 1 77 ? 15.811 4.764 -18.637 1.00 77.38 77 ILE A N 1
ATOM 624 C CA . ILE A 1 77 ? 16.768 3.741 -18.224 1.00 77.38 77 ILE A CA 1
ATOM 625 C C . ILE A 1 77 ? 17.801 3.637 -19.327 1.00 77.38 77 ILE A C 1
ATOM 627 O O . ILE A 1 77 ? 17.425 3.416 -20.472 1.00 77.38 77 ILE A O 1
ATOM 631 N N . ASP A 1 78 ? 19.071 3.774 -18.955 1.00 72.88 78 ASP A N 1
ATOM 632 C CA . ASP A 1 78 ? 20.195 3.656 -19.887 1.00 72.88 78 ASP A CA 1
ATOM 633 C C . ASP A 1 78 ? 20.868 2.273 -19.801 1.00 72.88 78 ASP A C 1
ATOM 635 O O . ASP A 1 78 ? 21.483 1.820 -20.760 1.00 72.88 78 ASP A O 1
ATOM 639 N N . HIS A 1 79 ? 20.758 1.588 -18.654 1.00 79.31 79 HIS A N 1
ATOM 640 C CA . HIS A 1 79 ? 21.306 0.244 -18.430 1.00 79.31 79 HIS A CA 1
ATOM 641 C C . HIS A 1 79 ? 20.670 -0.443 -17.206 1.00 79.31 79 HIS A C 1
ATOM 643 O O . HIS A 1 79 ? 20.060 0.203 -16.348 1.00 79.31 79 HIS A O 1
ATOM 649 N N . ALA A 1 80 ? 20.873 -1.754 -17.055 1.00 75.62 80 ALA A N 1
ATOM 650 C CA . ALA A 1 80 ? 20.333 -2.580 -15.969 1.00 75.62 80 ALA A CA 1
ATOM 651 C C . ALA A 1 80 ? 20.774 -2.134 -14.559 1.00 75.62 80 ALA A C 1
ATOM 653 O O . ALA A 1 80 ? 20.115 -2.435 -13.563 1.00 75.62 80 ALA A O 1
ATOM 654 N N . GLY A 1 81 ? 21.867 -1.376 -14.448 1.00 74.06 81 GLY A N 1
ATOM 655 C CA . GLY A 1 81 ? 22.299 -0.770 -13.183 1.00 74.06 81 GLY A CA 1
ATOM 656 C C . GLY A 1 81 ? 21.327 0.298 -12.668 1.00 74.06 81 GLY A C 1
ATOM 657 O O . GLY A 1 81 ? 21.144 0.414 -11.456 1.00 74.06 81 GLY A O 1
ATOM 658 N N . ALA A 1 82 ? 20.629 1.006 -13.562 1.00 79.94 82 ALA A N 1
ATOM 659 C CA . ALA A 1 82 ? 19.600 1.972 -13.185 1.00 79.94 82 ALA A CA 1
ATOM 660 C C . ALA A 1 82 ? 18.426 1.299 -12.450 1.00 79.94 82 ALA A C 1
ATOM 662 O O . ALA A 1 82 ? 17.918 1.859 -11.477 1.00 79.94 82 ALA A O 1
ATOM 663 N N . LEU A 1 83 ? 18.060 0.062 -12.825 1.00 80.12 83 LEU A N 1
ATOM 664 C CA . LEU A 1 83 ? 17.045 -0.724 -12.107 1.00 80.12 83 LEU A CA 1
ATOM 665 C C . LEU A 1 83 ? 17.435 -0.945 -10.649 1.00 80.12 83 LEU A C 1
ATOM 667 O O . LEU A 1 83 ? 16.597 -0.790 -9.768 1.00 80.12 83 LEU A O 1
ATOM 671 N N . ARG A 1 84 ? 18.708 -1.260 -10.379 1.00 81.19 84 ARG A N 1
ATOM 672 C CA . ARG A 1 84 ? 19.197 -1.464 -9.008 1.00 81.19 84 ARG A CA 1
ATOM 673 C C . ARG A 1 84 ? 19.099 -0.186 -8.188 1.00 81.19 84 ARG A C 1
ATOM 675 O O . ARG A 1 84 ? 18.670 -0.241 -7.044 1.00 81.19 84 ARG A O 1
ATOM 682 N N . VAL A 1 85 ? 19.439 0.963 -8.773 1.00 81.56 85 VAL A N 1
ATOM 683 C CA . VAL A 1 85 ? 19.330 2.270 -8.102 1.00 81.56 85 VAL A CA 1
ATOM 684 C C . VAL A 1 85 ? 17.870 2.632 -7.835 1.00 81.56 85 VAL A C 1
ATOM 686 O O . VAL A 1 85 ? 17.540 3.079 -6.737 1.00 81.56 85 VAL A O 1
ATOM 689 N N . PHE A 1 86 ? 16.981 2.433 -8.809 1.00 81.25 86 PHE A N 1
ATOM 690 C CA . PHE A 1 86 ? 15.551 2.686 -8.632 1.00 81.25 86 PHE A CA 1
ATOM 691 C C . PHE A 1 86 ? 14.942 1.767 -7.579 1.00 81.25 86 PHE A C 1
ATOM 693 O O . PHE A 1 86 ? 14.191 2.239 -6.729 1.00 81.25 86 PHE A O 1
ATOM 700 N N . TYR A 1 87 ? 15.313 0.491 -7.600 1.00 80.38 87 TYR A N 1
ATOM 701 C CA . TYR A 1 87 ? 14.904 -0.484 -6.603 1.00 80.38 87 TYR A CA 1
ATOM 702 C C . TYR A 1 87 ? 15.432 -0.121 -5.212 1.00 80.38 87 TYR A C 1
ATOM 704 O O . TYR A 1 87 ? 14.671 -0.098 -4.256 1.00 80.38 87 TYR A O 1
ATOM 712 N N . LEU A 1 88 ? 16.700 0.279 -5.092 1.00 80.81 88 LEU A N 1
ATOM 713 C CA . LEU A 1 88 ? 17.282 0.724 -3.827 1.00 80.81 88 LEU A CA 1
ATOM 714 C C . LEU A 1 88 ? 16.551 1.943 -3.249 1.00 80.81 88 LEU A C 1
ATOM 716 O O . LEU A 1 88 ? 16.274 1.991 -2.054 1.00 80.81 88 LEU A O 1
ATOM 720 N N . ARG A 1 89 ? 16.220 2.932 -4.090 1.00 81.62 89 ARG A N 1
ATOM 721 C CA . ARG A 1 89 ? 15.420 4.096 -3.671 1.00 81.62 89 ARG A CA 1
ATOM 722 C C . ARG A 1 89 ? 14.033 3.666 -3.203 1.00 81.62 89 ARG A C 1
ATOM 724 O O . ARG A 1 89 ? 13.604 4.104 -2.146 1.00 81.62 89 ARG A O 1
ATOM 731 N N . HIS A 1 90 ? 13.397 2.760 -3.937 1.00 80.00 90 HIS A N 1
ATOM 732 C CA . HIS A 1 90 ? 12.102 2.198 -3.577 1.00 80.00 90 HIS A CA 1
ATOM 733 C C . HIS A 1 90 ? 12.132 1.472 -2.218 1.00 80.00 90 HIS A C 1
ATOM 735 O O . HIS A 1 90 ? 11.279 1.735 -1.377 1.00 80.00 90 HIS A O 1
ATOM 741 N N . LEU A 1 91 ? 13.154 0.651 -1.943 1.00 78.50 91 LEU A N 1
ATOM 742 C CA . LEU A 1 91 ? 13.341 0.019 -0.628 1.00 78.50 91 LEU A CA 1
ATOM 743 C C . LEU A 1 91 ? 13.563 1.050 0.488 1.00 78.50 91 LEU A C 1
ATOM 745 O O . LEU A 1 91 ? 13.016 0.914 1.579 1.00 78.50 91 LEU A O 1
ATOM 749 N N . LYS A 1 92 ? 14.352 2.098 0.223 1.00 77.38 92 LYS A N 1
ATOM 750 C CA . LYS A 1 92 ? 14.579 3.187 1.186 1.00 77.38 92 LYS A CA 1
ATOM 751 C C . LYS A 1 92 ? 13.303 3.962 1.486 1.00 77.38 92 LYS A C 1
ATOM 753 O O . LYS A 1 92 ? 13.111 4.361 2.629 1.00 77.38 92 LYS A O 1
ATOM 758 N N . ASP A 1 93 ? 12.447 4.171 0.493 1.00 77.62 93 ASP A N 1
ATOM 759 C CA . ASP A 1 93 ? 11.154 4.819 0.697 1.00 77.62 93 ASP A CA 1
ATOM 760 C C . ASP A 1 93 ? 10.250 3.945 1.580 1.00 77.62 93 ASP A C 1
ATOM 762 O O . ASP A 1 93 ? 9.725 4.449 2.568 1.00 77.62 93 ASP A O 1
ATOM 766 N N . HIS A 1 94 ? 10.194 2.629 1.338 1.00 69.62 94 HIS A N 1
ATOM 767 C CA . HIS A 1 94 ? 9.499 1.672 2.215 1.00 69.62 94 HIS A CA 1
ATOM 768 C C . HIS A 1 94 ? 10.038 1.670 3.653 1.00 69.62 94 HIS A C 1
ATOM 770 O O . HIS A 1 94 ? 9.262 1.679 4.604 1.00 69.62 94 HIS A O 1
ATOM 776 N N . LEU A 1 95 ? 11.360 1.719 3.844 1.00 73.38 95 LEU A N 1
ATOM 777 C CA . LEU A 1 95 ? 11.967 1.809 5.179 1.00 73.38 95 LEU A CA 1
ATOM 778 C C . LEU A 1 95 ? 11.616 3.118 5.901 1.00 73.38 95 LEU A C 1
ATOM 780 O O . LEU A 1 95 ? 11.368 3.110 7.109 1.00 73.38 95 LEU A O 1
ATOM 784 N N . ARG A 1 96 ? 11.598 4.248 5.184 1.00 74.94 96 ARG A N 1
ATOM 785 C CA . ARG A 1 96 ? 11.194 5.544 5.751 1.00 74.94 96 ARG A CA 1
ATOM 786 C C . ARG A 1 96 ? 9.718 5.546 6.125 1.00 74.94 96 ARG A C 1
ATOM 788 O O . ARG A 1 96 ? 9.388 6.000 7.217 1.00 74.94 96 ARG A O 1
ATOM 795 N N . ASP A 1 97 ? 8.860 5.031 5.250 1.00 68.12 97 ASP A N 1
ATOM 796 C CA . ASP A 1 97 ? 7.418 4.960 5.481 1.00 68.12 97 ASP A CA 1
ATOM 797 C C . ASP A 1 97 ? 7.124 4.031 6.676 1.00 68.12 97 ASP A C 1
ATOM 799 O O . ASP A 1 97 ? 6.429 4.433 7.606 1.00 68.12 97 ASP A O 1
ATOM 803 N N . ALA A 1 98 ? 7.780 2.868 6.761 1.00 65.69 98 ALA A N 1
ATOM 804 C CA . ALA A 1 98 ? 7.670 1.960 7.906 1.00 65.69 98 ALA A CA 1
ATOM 805 C C . ALA A 1 98 ? 8.168 2.571 9.231 1.00 65.69 98 ALA A C 1
ATOM 807 O O . ALA A 1 98 ? 7.615 2.276 10.293 1.00 65.69 98 ALA A O 1
ATOM 808 N N . LYS A 1 99 ? 9.211 3.416 9.197 1.00 65.25 99 LYS A N 1
ATOM 809 C CA . LYS A 1 99 ? 9.695 4.146 10.383 1.00 65.25 99 LYS A CA 1
ATOM 810 C C . LYS A 1 99 ? 8.688 5.205 10.837 1.00 65.25 99 LYS A C 1
ATOM 812 O O . LYS A 1 99 ? 8.468 5.338 12.035 1.00 65.25 99 LYS A O 1
ATOM 817 N N . LYS A 1 100 ? 8.061 5.920 9.901 1.00 62.44 100 LYS A N 1
ATOM 818 C CA . LYS A 1 100 ? 7.052 6.946 10.204 1.00 62.44 100 LYS A CA 1
ATOM 819 C C . LYS A 1 100 ? 5.748 6.355 10.714 1.00 62.44 100 LYS A C 1
ATOM 821 O O . LYS A 1 100 ? 5.215 6.855 11.693 1.00 62.44 100 LYS A O 1
ATOM 826 N N . ILE A 1 101 ? 5.270 5.270 10.101 1.00 57.59 101 ILE A N 1
ATOM 827 C CA . ILE A 1 101 ? 4.127 4.509 10.621 1.00 57.59 101 ILE A CA 1
ATOM 828 C C . ILE A 1 101 ? 4.435 4.097 12.063 1.00 57.59 101 ILE A C 1
ATOM 830 O O . ILE A 1 101 ? 3.665 4.405 12.959 1.00 57.59 101 ILE A O 1
ATOM 834 N N . ARG A 1 102 ? 5.620 3.536 12.338 1.00 56.00 102 ARG A N 1
ATOM 835 C CA . ARG A 1 102 ? 6.020 3.246 13.723 1.00 56.00 102 ARG A CA 1
ATOM 836 C C . ARG A 1 102 ? 5.995 4.468 14.634 1.00 56.00 102 ARG A C 1
ATOM 838 O O . ARG A 1 102 ? 5.497 4.339 15.734 1.00 56.00 102 ARG A O 1
ATOM 845 N N . GLN A 1 103 ? 6.476 5.629 14.204 1.00 54.28 103 GLN A N 1
ATOM 846 C CA . GLN A 1 103 ? 6.398 6.843 15.025 1.00 54.28 103 GLN A CA 1
ATOM 847 C C . GLN A 1 103 ? 4.943 7.223 15.337 1.00 54.28 103 GLN A C 1
ATOM 849 O O . GLN A 1 103 ? 4.620 7.452 16.490 1.00 54.28 103 GLN A O 1
ATOM 854 N N . HIS A 1 104 ? 4.033 7.178 14.364 1.00 47.09 104 HIS A N 1
ATOM 855 C CA . HIS A 1 104 ? 2.624 7.521 14.595 1.00 47.09 104 HIS A CA 1
ATOM 856 C C . HIS A 1 104 ? 1.835 6.478 15.406 1.00 47.09 104 HIS A C 1
ATOM 858 O O . HIS A 1 104 ? 0.866 6.839 16.071 1.00 47.09 104 HIS A O 1
ATOM 864 N N . PHE A 1 105 ? 2.229 5.202 15.353 1.00 42.22 105 PHE A N 1
ATOM 865 C CA . PHE A 1 105 ? 1.561 4.115 16.078 1.00 42.22 105 PHE A CA 1
ATOM 866 C C . PHE A 1 105 ? 2.180 3.850 17.464 1.00 42.22 105 PHE A C 1
ATOM 868 O O . PHE A 1 105 ? 1.443 3.623 18.414 1.00 42.22 105 PHE A O 1
ATOM 875 N N . VAL A 1 106 ? 3.505 3.953 17.623 1.00 39.00 106 VAL A N 1
ATOM 876 C CA . VAL A 1 106 ? 4.195 3.795 18.921 1.00 39.00 106 VAL A CA 1
ATOM 877 C C . VAL A 1 106 ? 3.976 5.011 19.812 1.00 39.00 106 VAL A C 1
ATOM 879 O O . VAL A 1 106 ? 3.810 4.851 21.010 1.00 39.00 106 VAL A O 1
ATOM 882 N N . GLN A 1 107 ? 3.846 6.216 19.261 1.00 30.47 107 GLN A N 1
ATOM 883 C CA . GLN A 1 107 ? 3.534 7.407 20.060 1.00 30.47 107 GLN A CA 1
ATOM 884 C C . GLN A 1 107 ? 2.078 7.424 20.572 1.00 30.47 107 GLN A C 1
ATOM 886 O O . GLN A 1 107 ? 1.709 8.290 21.349 1.00 30.47 107 GLN A O 1
ATOM 891 N N . ALA A 1 108 ? 1.254 6.439 20.182 1.00 33.84 108 ALA A N 1
ATOM 892 C CA . ALA A 1 108 ? -0.045 6.156 20.797 1.00 33.84 108 ALA A CA 1
ATOM 893 C C . ALA A 1 108 ? 0.007 5.028 21.855 1.00 33.84 108 ALA A C 1
ATOM 895 O O . ALA A 1 108 ? -1.003 4.770 22.503 1.00 33.84 108 ALA A O 1
ATOM 896 N N . ALA A 1 109 ? 1.152 4.355 22.019 1.00 32.12 109 ALA A N 1
ATOM 897 C CA . ALA A 1 109 ? 1.342 3.214 22.923 1.00 32.12 109 ALA A CA 1
ATOM 898 C C . ALA A 1 109 ? 2.585 3.334 23.837 1.00 32.12 109 ALA A C 1
ATOM 900 O O . ALA A 1 109 ? 2.845 2.438 24.632 1.00 32.12 109 ALA A O 1
ATOM 901 N N . SER A 1 110 ? 3.360 4.417 23.737 1.00 31.02 110 SER A N 1
ATOM 902 C CA . SER A 1 110 ? 4.637 4.595 24.431 1.00 31.02 110 SER A CA 1
ATOM 903 C C . SER A 1 110 ? 4.865 6.067 24.777 1.00 31.02 110 SER A C 1
ATOM 905 O O . SER A 1 110 ? 5.726 6.720 24.191 1.00 31.02 110 SER A O 1
ATOM 907 N N . ASP A 1 111 ? 4.135 6.547 25.781 1.00 36.19 111 ASP A N 1
ATOM 908 C CA . ASP A 1 111 ? 4.662 7.524 26.749 1.00 36.19 111 ASP A CA 1
ATOM 909 C C . ASP A 1 111 ? 5.368 6.745 27.877 1.00 36.19 111 ASP A C 1
ATOM 911 O O . ASP A 1 111 ? 5.025 6.788 29.055 1.00 36.19 111 ASP A O 1
ATOM 915 N N . SER A 1 112 ? 6.325 5.914 27.472 1.00 36.53 112 SER A N 1
ATOM 916 C CA . SER A 1 112 ? 7.217 5.177 28.357 1.00 36.53 112 SER A CA 1
ATOM 917 C C . SER A 1 112 ? 8.620 5.414 27.837 1.00 36.53 112 SER A C 1
ATOM 919 O O . SER A 1 112 ? 9.102 4.698 26.959 1.00 36.53 112 SER A O 1
ATOM 921 N N . ASP A 1 113 ? 9.223 6.474 28.359 1.00 38.69 113 ASP A N 1
ATOM 922 C CA . ASP A 1 113 ? 10.620 6.828 28.180 1.00 38.69 113 ASP A CA 1
ATOM 923 C C . ASP A 1 113 ? 11.538 5.619 28.388 1.00 38.69 113 ASP A C 1
ATOM 925 O O . ASP A 1 113 ? 11.606 5.038 29.469 1.00 38.69 113 ASP A O 1
ATOM 929 N N . GLU A 1 114 ? 12.322 5.306 27.363 1.00 32.72 114 GLU A N 1
ATOM 930 C CA . GLU A 1 114 ? 13.653 4.735 27.548 1.00 32.72 114 GLU A CA 1
ATOM 931 C C . GLU A 1 114 ? 14.643 5.572 26.731 1.00 32.72 114 GLU A C 1
ATOM 933 O O . GLU A 1 114 ? 15.204 5.128 25.728 1.00 32.72 114 GLU A O 1
ATOM 938 N N . GLU A 1 115 ? 14.865 6.815 27.166 1.00 31.39 115 GLU A N 1
ATOM 939 C CA . GLU A 1 115 ? 16.201 7.394 27.062 1.00 31.39 115 GLU A CA 1
ATOM 940 C C . GLU A 1 115 ? 16.924 7.182 28.391 1.00 31.39 115 GLU A C 1
ATOM 942 O O . GLU A 1 115 ? 16.441 7.466 29.484 1.00 31.39 115 GLU A O 1
ATOM 947 N N . THR A 1 116 ? 18.086 6.568 28.247 1.00 33.09 116 THR A N 1
ATOM 948 C CA . THR A 1 116 ? 19.037 6.192 29.278 1.00 33.09 116 THR A CA 1
ATOM 949 C C . THR A 1 116 ? 19.451 7.399 30.134 1.00 33.09 116 THR A C 1
ATOM 951 O O . THR A 1 116 ? 19.584 8.507 29.624 1.00 33.09 116 THR A O 1
ATOM 954 N N . GLU A 1 117 ? 19.784 7.103 31.396 1.00 27.50 117 GLU A N 1
ATOM 955 C CA . GLU A 1 117 ? 20.576 7.903 32.348 1.00 27.50 117 GLU A CA 1
ATOM 956 C C . GLU A 1 117 ? 19.800 8.741 33.385 1.00 27.50 117 GLU A C 1
ATOM 958 O O . GLU A 1 117 ? 19.626 9.953 33.294 1.00 27.50 117 GLU A O 1
ATOM 963 N N . SER A 1 118 ? 19.403 8.045 34.458 1.00 35.41 118 SER A N 1
ATOM 964 C CA . SER A 1 118 ? 19.923 8.266 35.817 1.00 35.41 118 SER A CA 1
ATOM 965 C C . SER A 1 118 ? 20.366 9.697 36.154 1.00 35.41 118 SER A C 1
ATOM 967 O O . SER A 1 118 ? 21.467 10.072 35.774 1.00 35.41 118 SER A O 1
ATOM 969 N N . HIS A 1 119 ? 19.546 10.437 36.922 1.00 28.78 119 HIS A N 1
ATOM 970 C CA . HIS A 1 119 ? 19.923 11.303 38.074 1.00 28.78 119 HIS A CA 1
ATOM 971 C C . HIS A 1 119 ? 18.854 12.375 38.430 1.00 28.78 119 HIS A C 1
ATOM 973 O O . HIS A 1 119 ? 19.195 13.454 38.917 1.00 28.78 119 HIS A O 1
ATOM 979 N N . TRP A 1 120 ? 17.556 12.132 38.197 1.00 28.97 120 TRP A N 1
ATOM 980 C CA . TRP A 1 120 ? 16.498 13.099 38.565 1.00 28.97 120 TRP A CA 1
ATOM 981 C C . TRP A 1 120 ? 15.370 12.527 39.444 1.00 28.97 120 TRP A C 1
ATOM 983 O O . TRP A 1 120 ? 14.503 13.272 39.894 1.00 28.97 120 TRP A O 1
ATOM 993 N N . LEU A 1 121 ? 15.412 11.226 39.759 1.00 25.66 121 LEU A N 1
ATOM 994 C CA . LEU A 1 121 ? 14.313 10.493 40.404 1.00 25.66 121 LEU A CA 1
ATOM 995 C C . LEU A 1 121 ? 14.232 10.622 41.940 1.00 25.66 121 LEU A C 1
ATOM 997 O O . LEU A 1 121 ? 13.474 9.888 42.566 1.00 25.66 121 LEU A O 1
ATOM 1001 N N . GLU A 1 122 ? 15.005 11.508 42.572 1.00 31.77 122 GLU A N 1
ATOM 1002 C CA . GLU A 1 122 ? 15.051 11.595 44.044 1.00 31.77 122 GLU A CA 1
ATOM 1003 C C . GLU A 1 122 ? 14.243 12.752 44.649 1.00 31.77 122 GLU A C 1
ATOM 1005 O O . GLU A 1 122 ? 14.173 12.844 45.869 1.00 31.77 122 GLU A O 1
ATOM 1010 N N . ASN A 1 123 ? 13.596 13.620 43.859 1.00 33.72 123 ASN A N 1
ATOM 1011 C CA . ASN A 1 123 ? 12.921 14.799 44.425 1.00 33.72 123 ASN A CA 1
ATOM 1012 C C . ASN A 1 123 ? 11.609 15.211 43.737 1.00 33.72 123 ASN A C 1
ATOM 1014 O O . ASN A 1 123 ? 11.478 16.378 43.372 1.00 33.72 123 ASN A O 1
ATOM 1018 N N . LEU A 1 124 ? 10.603 14.332 43.622 1.00 26.20 124 LEU A N 1
ATOM 1019 C CA . LEU A 1 124 ? 9.229 14.801 43.373 1.00 26.20 124 LEU A CA 1
ATOM 1020 C C . LEU A 1 124 ? 8.148 14.029 44.155 1.00 26.20 124 LEU A C 1
ATOM 1022 O O . LEU A 1 124 ? 8.329 12.846 44.448 1.00 26.20 124 LEU A O 1
ATOM 1026 N N . PRO A 1 125 ? 7.041 14.704 44.535 1.00 26.83 125 PRO A N 1
ATOM 1027 C CA . PRO A 1 125 ? 6.035 14.184 45.456 1.00 26.83 125 PRO A CA 1
ATOM 1028 C C . PRO A 1 125 ? 5.169 13.104 44.804 1.00 26.83 125 PRO A C 1
ATOM 1030 O O . PRO A 1 125 ? 4.777 13.219 43.645 1.00 26.83 125 PRO A O 1
ATOM 1033 N N . VAL A 1 126 ? 4.837 12.075 45.583 1.00 32.34 126 VAL A N 1
ATOM 1034 C CA . VAL A 1 126 ? 3.949 10.979 45.184 1.00 32.34 126 VAL A CA 1
ATOM 1035 C C . VAL A 1 126 ? 2.499 11.472 45.195 1.00 32.34 126 VAL A C 1
ATOM 1037 O O . VAL A 1 126 ? 1.917 11.646 46.262 1.00 32.34 126 VAL A O 1
ATOM 1040 N N . GLU A 1 127 ? 1.909 11.657 44.017 1.00 27.70 127 GLU A N 1
ATOM 1041 C CA . GLU A 1 127 ? 0.457 11.789 43.831 1.00 27.70 127 GLU A CA 1
ATOM 1042 C C . GLU A 1 127 ? -0.067 10.543 43.084 1.00 27.70 127 GLU A C 1
ATOM 1044 O O . GLU A 1 127 ? 0.644 9.981 42.244 1.00 27.70 127 GLU A O 1
ATOM 1049 N N . PRO A 1 128 ? -1.271 10.041 43.415 1.00 30.38 128 PRO A N 1
ATOM 1050 C CA . PRO A 1 128 ? -1.723 8.712 43.018 1.00 30.38 128 PRO A CA 1
ATOM 1051 C C . PRO A 1 128 ? -2.088 8.624 41.530 1.00 30.38 128 PRO A C 1
ATOM 1053 O O . PRO A 1 128 ? -2.804 9.460 40.984 1.00 30.38 128 PRO A O 1
ATOM 1056 N N . ILE A 1 129 ? -1.627 7.544 40.898 1.00 29.39 129 ILE A N 1
ATOM 1057 C CA . ILE A 1 129 ? -1.866 7.189 39.495 1.00 29.39 129 ILE A CA 1
ATOM 1058 C C . ILE A 1 129 ? -3.368 6.979 39.269 1.00 29.39 129 ILE A C 1
ATOM 1060 O O . ILE A 1 129 ? -3.946 5.996 39.735 1.00 29.39 129 ILE A O 1
ATOM 1064 N N . ASN A 1 130 ? -3.989 7.890 38.521 1.00 29.30 130 ASN A N 1
ATOM 1065 C CA . ASN A 1 130 ? -5.308 7.689 37.939 1.00 29.30 130 ASN A CA 1
ATOM 1066 C C . ASN A 1 130 ? -5.108 7.189 36.501 1.00 29.30 130 ASN A C 1
ATOM 1068 O O . ASN A 1 130 ? -4.465 7.852 35.692 1.00 29.30 130 ASN A O 1
ATOM 1072 N N . VAL A 1 131 ? -5.607 5.992 36.199 1.00 34.88 131 VAL A N 1
ATOM 1073 C CA . VAL A 1 131 ? -5.511 5.377 34.868 1.00 34.88 131 VAL A CA 1
ATOM 1074 C C . VAL A 1 131 ? -6.480 6.101 33.932 1.00 34.88 131 VAL A C 1
ATOM 1076 O O . VAL A 1 131 ? -7.678 5.820 33.923 1.00 34.88 131 VAL A O 1
ATOM 1079 N N . THR A 1 132 ? -5.979 7.061 33.157 1.00 29.38 132 THR A N 1
ATOM 1080 C CA . THR A 1 132 ? -6.772 7.808 32.173 1.00 29.38 132 THR A CA 1
ATOM 1081 C C . THR A 1 132 ? -6.843 7.033 30.853 1.00 29.38 132 THR A C 1
ATOM 1083 O O . THR A 1 132 ? -5.830 6.714 30.237 1.00 29.38 132 THR A O 1
ATOM 1086 N N . ARG A 1 133 ? -8.067 6.714 30.417 1.00 34.38 133 ARG A N 1
ATOM 1087 C CA . ARG A 1 133 ? -8.406 6.148 29.097 1.00 34.38 133 ARG A CA 1
ATOM 1088 C C . ARG A 1 133 ? -7.922 7.108 27.987 1.00 34.38 133 ARG A C 1
ATOM 1090 O O . ARG A 1 133 ? -8.018 8.317 28.201 1.00 34.38 133 ARG A O 1
ATOM 1097 N N . PRO A 1 134 ? -7.434 6.630 26.823 1.00 38.66 134 PRO A N 1
ATOM 1098 C CA . PRO A 1 134 ? -6.808 7.483 25.807 1.00 38.66 134 PRO A CA 1
ATOM 1099 C C . PRO A 1 134 ? -7.843 8.432 25.186 1.00 38.66 134 PRO A C 1
ATOM 1101 O O . PRO A 1 134 ? -8.608 8.051 24.303 1.00 38.66 134 PRO A O 1
ATOM 1104 N N . THR A 1 135 ? -7.899 9.657 25.703 1.00 40.72 135 THR A N 1
ATOM 1105 C CA . THR A 1 135 ? -8.915 10.669 25.365 1.00 40.72 135 THR A CA 1
ATOM 1106 C C . THR A 1 135 ? -8.416 11.616 24.259 1.00 40.72 135 THR A C 1
ATOM 1108 O O . THR A 1 135 ? -9.222 12.180 23.528 1.00 40.72 135 THR A O 1
ATOM 1111 N N . ASP A 1 136 ? -7.103 11.657 24.015 1.00 45.19 136 ASP A N 1
ATOM 1112 C CA . ASP A 1 136 ? -6.449 12.593 2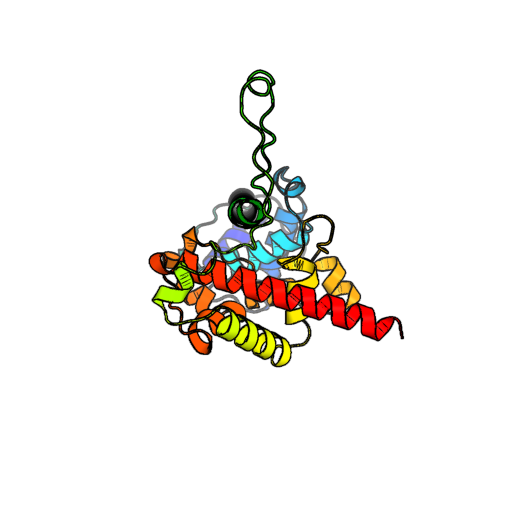3.082 1.00 45.19 136 ASP A CA 1
ATOM 1113 C C . ASP A 1 136 ? -6.605 12.245 21.588 1.00 45.19 136 ASP A C 1
ATOM 1115 O O . ASP A 1 136 ? -6.042 12.917 20.739 1.00 45.19 136 ASP A O 1
ATOM 1119 N N . THR A 1 137 ? -7.342 11.186 21.229 1.00 50.00 137 THR A N 1
ATOM 1120 C CA . THR A 1 137 ? -7.551 10.781 19.815 1.00 50.00 137 THR A CA 1
ATOM 1121 C C . THR A 1 137 ? -8.897 11.215 19.230 1.00 50.00 137 THR A C 1
ATOM 1123 O O . THR A 1 137 ? -9.210 10.876 18.088 1.00 50.00 137 THR A O 1
ATOM 1126 N N . LEU A 1 138 ? -9.730 11.894 20.027 1.00 56.00 138 LEU A N 1
ATOM 1127 C CA . LEU A 1 138 ? -11.102 12.252 19.655 1.00 56.00 138 LEU A CA 1
ATOM 1128 C C . LEU A 1 138 ? -11.265 13.697 19.190 1.00 56.00 138 LEU A C 1
ATOM 1130 O O . LEU A 1 138 ? -12.255 13.995 18.516 1.00 56.00 138 LEU A O 1
ATOM 1134 N N . GLU A 1 139 ? -10.349 14.589 19.562 1.00 59.38 139 GLU A N 1
ATOM 1135 C CA . GLU A 1 139 ? -10.497 16.016 19.282 1.00 59.38 139 GLU A CA 1
ATOM 1136 C C . GLU A 1 139 ? -10.484 16.273 17.769 1.00 59.38 139 GLU A C 1
ATOM 1138 O O . GLU A 1 139 ? -11.327 17.019 17.272 1.00 59.38 139 GLU A O 1
ATOM 1143 N N . GLU A 1 140 ? -9.666 15.545 17.003 1.00 64.31 140 GLU A N 1
ATOM 1144 C CA . GLU A 1 140 ? -9.528 15.757 15.557 1.00 64.31 140 GLU A CA 1
ATOM 1145 C C . GLU A 1 140 ? -10.689 15.179 14.726 1.00 64.31 140 GLU A C 1
ATOM 1147 O O . GLU A 1 140 ? -10.909 15.593 13.589 1.00 64.31 140 GLU A O 1
ATOM 1152 N N . LEU A 1 141 ? -11.459 14.230 15.275 1.00 64.25 141 LEU A N 1
ATOM 1153 C CA . LEU A 1 141 ? -12.679 13.706 14.636 1.00 64.25 141 LEU A CA 1
ATOM 1154 C C . LEU A 1 141 ? -13.903 14.584 14.935 1.00 64.25 141 LEU A C 1
ATOM 1156 O O . LEU A 1 141 ? -14.847 14.633 14.138 1.00 64.25 141 LEU A O 1
ATOM 1160 N N . SER A 1 142 ? -13.874 15.308 16.059 1.00 64.38 142 SER A N 1
ATOM 1161 C CA . SER A 1 142 ? -14.967 16.182 16.491 1.00 64.38 142 SER A CA 1
ATOM 1162 C C . SER A 1 142 ? -15.203 17.357 15.535 1.00 64.38 142 SER A C 1
ATOM 1164 O O . SER A 1 142 ? -16.353 17.750 15.331 1.00 64.38 142 SER A O 1
ATOM 1166 N N . GLU A 1 143 ? -14.151 17.835 14.858 1.00 63.25 143 GLU A N 1
ATOM 1167 C CA . GLU A 1 143 ? -14.219 18.885 13.828 1.00 63.25 143 GLU A CA 1
ATOM 1168 C C . GLU A 1 143 ? -15.073 18.482 12.613 1.00 63.25 143 GLU A C 1
ATOM 1170 O O . GLU A 1 143 ? -15.644 19.338 11.938 1.00 63.25 143 GLU A O 1
ATOM 1175 N N . TYR A 1 144 ? -15.231 17.177 12.375 1.00 62.41 144 TYR A N 1
ATOM 1176 C CA . TYR A 1 144 ? -16.073 16.618 1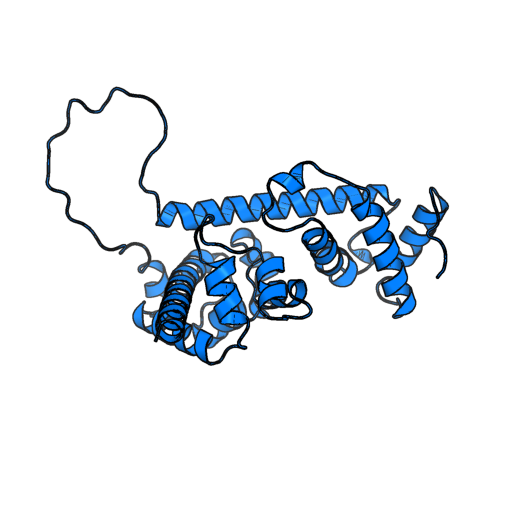1.312 1.00 62.41 144 TYR A CA 1
ATOM 1177 C C . TYR A 1 144 ? -17.478 16.238 11.799 1.00 62.41 144 TYR A C 1
ATOM 1179 O O . TYR A 1 144 ? -18.276 15.698 11.034 1.00 62.41 144 TYR A O 1
ATOM 1187 N N . GLY A 1 145 ? -17.795 16.476 13.076 1.00 66.81 145 GLY A N 1
ATOM 1188 C CA . GLY A 1 145 ? -19.032 16.002 13.699 1.00 66.81 145 GLY A CA 1
ATOM 1189 C C . GLY A 1 145 ? -19.104 14.475 13.819 1.00 66.81 145 GLY A C 1
ATOM 1190 O O . GLY A 1 145 ? -20.192 13.923 13.993 1.00 66.81 145 GLY A O 1
ATOM 1191 N N . ILE A 1 146 ? -17.965 13.781 13.716 1.00 78.00 146 ILE A N 1
ATOM 1192 C CA . ILE A 1 146 ? -17.894 12.322 13.754 1.00 78.00 146 ILE A CA 1
ATOM 1193 C C . ILE A 1 146 ? -17.490 11.888 15.161 1.00 78.00 146 ILE A C 1
ATOM 1195 O O . ILE A 1 146 ? -16.431 12.245 15.669 1.00 78.00 146 ILE A O 1
ATOM 1199 N N . THR A 1 147 ? -18.338 11.084 15.801 1.00 81.62 147 THR A N 1
ATOM 1200 C CA . THR A 1 147 ? -18.027 10.515 17.118 1.00 81.62 147 THR A CA 1
ATOM 1201 C C . THR A 1 147 ? -17.257 9.206 16.980 1.00 81.62 147 THR A C 1
ATOM 1203 O O . THR A 1 147 ? -17.428 8.483 15.997 1.00 81.62 147 THR A O 1
ATOM 1206 N N . GLN A 1 148 ? -16.475 8.839 18.000 1.00 78.62 148 GLN A N 1
ATOM 1207 C CA . GLN A 1 148 ? -15.801 7.536 18.054 1.00 78.62 148 GLN A CA 1
ATOM 1208 C C . GLN A 1 148 ? -16.777 6.372 17.823 1.00 78.62 148 GLN A C 1
ATOM 1210 O O . GLN A 1 148 ? -16.470 5.459 17.064 1.00 78.62 148 GLN A O 1
ATOM 1215 N N . ALA A 1 149 ? -17.972 6.424 18.421 1.00 79.12 149 ALA A N 1
ATOM 1216 C CA . ALA A 1 149 ? -18.989 5.385 18.260 1.00 79.12 149 ALA A CA 1
ATOM 1217 C C . ALA A 1 149 ? -19.460 5.256 16.800 1.00 79.12 149 ALA A C 1
ATOM 1219 O O . ALA A 1 149 ? -19.648 4.145 16.304 1.00 79.12 149 ALA A O 1
ATOM 1220 N N . THR A 1 150 ? -19.596 6.382 16.094 1.00 85.50 150 THR A N 1
ATOM 1221 C CA . THR A 1 150 ? -19.928 6.401 14.664 1.00 85.50 150 THR A CA 1
ATOM 1222 C C . THR A 1 150 ? -18.818 5.762 13.831 1.00 85.50 150 THR A C 1
ATOM 1224 O O . THR A 1 150 ? -19.112 4.945 12.958 1.00 85.50 150 THR A O 1
ATOM 1227 N N . VAL A 1 151 ? -17.548 6.081 14.114 1.00 86.50 151 VAL A N 1
ATOM 1228 C CA . VAL A 1 151 ? -16.408 5.473 13.404 1.00 86.50 151 VAL A CA 1
ATOM 1229 C C . VAL A 1 151 ? -16.311 3.980 13.697 1.00 86.50 151 VAL A C 1
ATOM 1231 O O . VAL A 1 151 ? -16.144 3.212 12.758 1.00 86.50 151 VAL A O 1
ATOM 1234 N N . SER A 1 152 ? -16.465 3.554 14.955 1.00 85.44 152 SER A N 1
ATOM 1235 C CA . SER A 1 152 ? -16.468 2.134 15.336 1.00 85.44 152 SER A CA 1
ATOM 1236 C C . SER A 1 152 ? -17.571 1.363 14.615 1.00 85.44 152 SER A C 1
ATOM 1238 O O . SER A 1 152 ? -17.296 0.333 14.009 1.00 85.44 152 SER A O 1
ATOM 1240 N N . CYS A 1 153 ? -18.801 1.884 14.595 1.00 87.75 153 CYS A N 1
ATOM 1241 C CA . CYS A 1 153 ? -19.913 1.254 13.879 1.00 87.75 153 CYS A CA 1
ATOM 1242 C C . CYS A 1 153 ? -19.636 1.165 12.367 1.00 87.75 153 CYS A C 1
ATOM 1244 O O . CYS A 1 153 ? -19.817 0.114 11.754 1.00 87.75 153 CYS A O 1
ATOM 1246 N N . SER A 1 154 ? -19.113 2.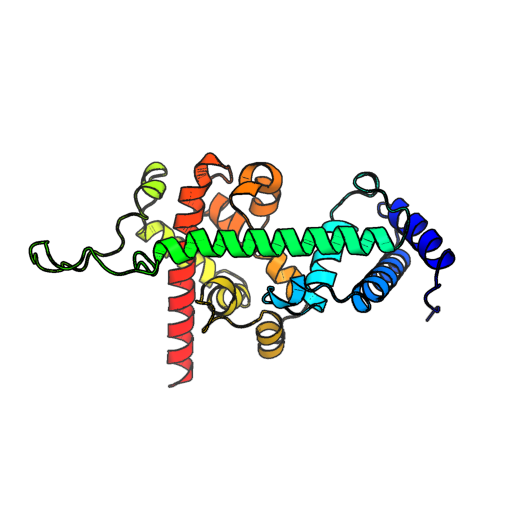242 11.771 1.00 91.69 154 SER A N 1
ATOM 1247 C CA . SER A 1 154 ? -18.717 2.260 10.358 1.00 91.69 154 SER A CA 1
ATOM 1248 C C . SER A 1 154 ? -17.579 1.276 10.055 1.00 91.69 154 SER A C 1
ATOM 1250 O O . SER A 1 154 ? -17.608 0.609 9.022 1.00 91.69 154 SER A O 1
ATOM 1252 N N . ALA A 1 155 ? -16.597 1.148 10.951 1.00 90.00 155 ALA A N 1
ATOM 1253 C CA . ALA A 1 155 ? -15.490 0.203 10.833 1.00 90.00 155 ALA A CA 1
ATOM 1254 C C . ALA A 1 155 ? -15.969 -1.252 10.947 1.00 90.00 155 ALA A C 1
ATOM 1256 O O . ALA A 1 155 ? -15.546 -2.094 10.160 1.00 90.00 155 ALA A O 1
ATOM 1257 N N . GLN A 1 156 ? -16.889 -1.549 11.867 1.00 89.38 156 GLN A N 1
ATOM 1258 C CA . GLN A 1 156 ? -17.508 -2.871 11.986 1.00 89.38 156 GLN A CA 1
ATOM 1259 C C . GLN A 1 156 ? -18.301 -3.233 10.726 1.00 89.38 156 GLN A C 1
ATOM 1261 O O . GLN A 1 156 ? -18.093 -4.306 10.161 1.00 89.38 156 GLN A O 1
ATOM 1266 N N . ASP A 1 157 ? -19.149 -2.325 10.232 1.00 91.31 157 ASP A N 1
ATOM 1267 C CA . ASP A 1 157 ? -19.900 -2.547 8.992 1.00 91.31 157 ASP A CA 1
ATOM 1268 C C . ASP A 1 157 ? -18.961 -2.724 7.787 1.00 91.31 157 ASP A C 1
ATOM 1270 O O . ASP A 1 157 ? -19.143 -3.625 6.968 1.00 91.31 157 ASP A O 1
ATOM 1274 N N . PHE A 1 158 ? -17.890 -1.926 7.722 1.00 93.31 158 PHE A N 1
ATOM 1275 C CA . PHE A 1 158 ? -16.826 -2.065 6.731 1.00 93.31 158 PHE A CA 1
ATOM 1276 C C . PHE A 1 158 ? -16.175 -3.451 6.767 1.00 93.31 158 PHE A C 1
ATOM 1278 O O . PHE A 1 158 ? -16.050 -4.084 5.717 1.00 93.31 158 PHE A O 1
ATOM 1285 N N . LEU A 1 159 ? -15.781 -3.946 7.943 1.00 90.06 159 LEU A N 1
ATOM 1286 C CA . LEU A 1 159 ? -15.172 -5.269 8.088 1.00 90.06 159 LEU A CA 1
ATOM 1287 C C . LEU A 1 159 ? -16.145 -6.384 7.679 1.00 90.06 159 LEU A C 1
ATOM 1289 O O . LEU A 1 159 ? -15.733 -7.321 6.998 1.00 90.06 159 LEU A O 1
ATOM 1293 N N . CYS A 1 160 ? -17.430 -6.258 8.024 1.00 88.88 160 CYS A N 1
ATOM 1294 C CA . CYS A 1 160 ? -18.471 -7.233 7.687 1.00 88.88 160 CYS A CA 1
ATOM 1295 C C . CYS A 1 160 ? -18.789 -7.297 6.187 1.00 88.88 160 CYS A C 1
ATOM 1297 O O . CYS A 1 160 ? -18.980 -8.387 5.647 1.00 88.88 160 CYS A O 1
ATOM 1299 N N . ARG A 1 161 ? -18.862 -6.149 5.500 1.00 89.38 161 ARG A N 1
ATOM 1300 C CA . ARG A 1 161 ? -19.201 -6.090 4.064 1.00 89.38 161 ARG A CA 1
ATOM 1301 C C . ARG A 1 161 ? -18.002 -6.294 3.137 1.00 89.38 161 ARG A C 1
ATOM 1303 O O . ARG A 1 161 ? -18.183 -6.467 1.932 1.00 89.38 161 ARG A O 1
ATOM 1310 N N . SER A 1 162 ? -16.786 -6.212 3.672 1.00 87.44 162 SER A N 1
ATOM 1311 C CA . SER A 1 162 ? -15.563 -6.392 2.895 1.00 87.44 162 SER A CA 1
ATOM 1312 C C . SER A 1 162 ? -15.348 -7.852 2.501 1.00 87.44 162 SER A C 1
ATOM 1314 O O . SER A 1 162 ? -15.864 -8.783 3.113 1.00 87.44 162 SER A O 1
ATOM 1316 N N . GLU A 1 163 ? -14.535 -8.070 1.468 1.00 84.44 163 GLU A N 1
ATOM 1317 C CA . GLU A 1 163 ? -14.107 -9.421 1.114 1.00 84.44 163 GLU A CA 1
ATOM 1318 C C . GLU A 1 163 ? -13.381 -10.097 2.288 1.00 84.44 163 GLU A C 1
ATOM 1320 O O . GLU A 1 163 ? -12.613 -9.456 3.002 1.00 84.44 163 GLU A O 1
ATOM 1325 N N . ALA A 1 164 ? -13.527 -11.419 2.423 1.00 84.50 164 ALA A N 1
ATOM 1326 C CA . ALA A 1 164 ? -13.012 -12.191 3.562 1.00 84.50 164 ALA A CA 1
ATOM 1327 C C . ALA A 1 164 ? -11.504 -12.020 3.850 1.00 84.50 164 ALA A C 1
ATOM 1329 O O . ALA A 1 164 ? -11.049 -12.247 4.967 1.00 84.50 164 ALA A O 1
ATOM 1330 N N . TRP A 1 165 ? -10.708 -11.620 2.855 1.00 82.88 165 TRP A N 1
ATOM 1331 C CA . TRP A 1 165 ? -9.277 -11.375 3.039 1.00 82.88 165 TRP A CA 1
ATOM 1332 C C . TRP A 1 165 ? -8.968 -10.032 3.722 1.00 82.88 165 TRP A C 1
ATOM 1334 O O . TRP A 1 165 ? -7.888 -9.889 4.291 1.00 82.88 165 TRP A O 1
ATOM 1344 N N . VAL A 1 166 ? -9.882 -9.056 3.676 1.00 86.69 166 VAL A N 1
ATOM 1345 C CA . VAL A 1 166 ? -9.674 -7.697 4.200 1.00 86.69 166 VAL A CA 1
ATOM 1346 C C . VAL A 1 166 ? -9.578 -7.686 5.730 1.00 86.69 166 VAL A C 1
ATOM 1348 O O . VAL A 1 166 ? -8.546 -7.221 6.223 1.00 86.69 166 VAL A O 1
ATOM 1351 N N . PRO A 1 167 ? -10.544 -8.242 6.498 1.00 85.81 167 PRO A N 1
ATOM 1352 C CA . PRO A 1 167 ? -10.425 -8.309 7.954 1.00 85.81 167 PRO A CA 1
ATOM 1353 C C . PRO A 1 167 ? -9.187 -9.084 8.396 1.00 85.81 167 PRO A C 1
ATOM 1355 O O . PRO A 1 167 ? -8.502 -8.664 9.321 1.00 85.81 167 PRO A O 1
ATOM 1358 N N . VAL A 1 168 ? -8.824 -10.154 7.677 1.00 85.06 168 VAL A N 1
ATOM 1359 C CA . VAL A 1 168 ? -7.601 -10.904 7.979 1.00 85.06 168 VAL A CA 1
ATOM 1360 C C . VAL A 1 168 ? -6.359 -10.034 7.806 1.00 85.06 168 VAL A C 1
ATOM 1362 O O . VAL A 1 168 ? -5.498 -10.003 8.681 1.00 85.06 168 VAL A O 1
ATOM 1365 N N . TYR A 1 169 ? -6.224 -9.350 6.672 1.00 82.75 169 TYR A N 1
ATOM 1366 C CA . TYR A 1 169 ? -5.033 -8.542 6.408 1.00 82.75 169 TYR A CA 1
ATOM 1367 C C . TYR A 1 169 ? -4.899 -7.413 7.426 1.00 82.75 169 TYR A C 1
ATOM 1369 O O . TYR A 1 169 ? -3.794 -7.124 7.885 1.00 82.75 169 TYR A O 1
ATOM 1377 N N . LEU A 1 170 ? -6.017 -6.811 7.824 1.00 84.38 170 LEU A N 1
ATOM 1378 C CA . LEU A 1 170 ? -6.026 -5.805 8.876 1.00 84.38 170 LEU A CA 1
ATOM 1379 C C . LEU A 1 170 ? -5.624 -6.409 10.225 1.00 84.38 170 LEU A C 1
ATOM 1381 O O . LEU A 1 170 ? -4.656 -5.956 10.829 1.00 84.38 170 LEU A O 1
ATOM 1385 N N . ALA A 1 171 ? -6.296 -7.474 10.655 1.00 84.25 171 ALA A N 1
ATOM 1386 C CA . ALA A 1 171 ? -6.173 -8.027 11.999 1.00 84.25 171 ALA A CA 1
ATOM 1387 C C . ALA A 1 171 ? -4.920 -8.876 12.252 1.00 84.25 171 ALA A C 1
ATOM 1389 O O . ALA A 1 171 ? -4.546 -9.078 13.405 1.00 84.25 171 ALA A O 1
ATOM 1390 N N . PHE A 1 172 ? -4.280 -9.407 11.208 1.00 79.06 172 PHE A N 1
ATOM 1391 C CA . PHE A 1 172 ? -3.104 -10.271 11.350 1.00 79.06 172 PHE A CA 1
ATOM 1392 C C . PHE A 1 172 ? -1.827 -9.660 10.779 1.00 79.06 172 PHE A C 1
ATOM 1394 O O . PHE A 1 172 ? -0.752 -10.025 11.238 1.00 79.06 172 PHE A O 1
ATOM 1401 N N . HIS A 1 173 ? -1.902 -8.728 9.825 1.00 79.38 173 HIS A N 1
ATOM 1402 C CA . HIS A 1 173 ? -0.706 -8.117 9.238 1.00 79.38 173 HIS A CA 1
ATOM 1403 C C . HIS A 1 173 ? -0.542 -6.645 9.619 1.00 79.38 173 HIS A C 1
ATOM 1405 O O . HIS A 1 173 ? 0.518 -6.255 10.110 1.00 79.38 173 HIS A O 1
ATOM 1411 N N . PHE A 1 174 ? -1.573 -5.831 9.384 1.00 79.12 174 PHE A N 1
ATOM 1412 C CA . PHE A 1 174 ? -1.447 -4.374 9.422 1.00 79.12 174 PHE A CA 1
ATOM 1413 C C . PHE A 1 174 ? -1.534 -3.778 10.833 1.00 79.12 174 PHE A C 1
ATOM 1415 O O . PHE A 1 174 ? -0.687 -2.969 11.200 1.00 79.12 174 PHE A O 1
ATOM 1422 N N . CYS A 1 175 ? -2.544 -4.173 11.606 1.00 80.75 175 CYS A N 1
ATOM 1423 C CA . CYS A 1 175 ? -2.870 -3.587 12.906 1.00 80.75 175 CYS A CA 1
ATOM 1424 C C . CYS A 1 175 ? -2.121 -4.162 14.121 1.00 80.75 175 CYS A C 1
ATOM 1426 O O . CYS A 1 175 ? -1.930 -3.406 15.071 1.00 80.75 175 CYS A O 1
ATOM 1428 N N . PRO A 1 176 ? -1.702 -5.444 14.156 1.00 74.12 176 PRO A N 1
ATOM 1429 C CA . PRO A 1 176 ? -0.977 -5.978 15.306 1.00 74.12 176 PRO A CA 1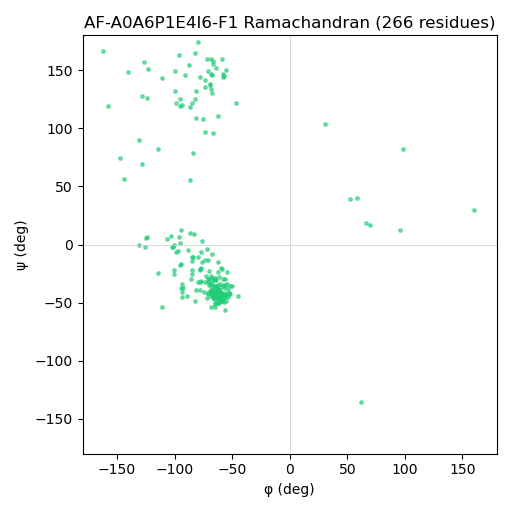
ATOM 1430 C C . PRO A 1 176 ? 0.408 -5.365 15.504 1.00 74.12 176 PRO A C 1
ATOM 1432 O O . PRO A 1 176 ? 1.100 -4.996 14.546 1.00 74.12 176 PRO A O 1
ATOM 1435 N N . ASP A 1 177 ? 0.863 -5.412 16.754 1.00 70.31 177 ASP A N 1
ATOM 1436 C CA . ASP A 1 177 ? 2.257 -5.187 17.112 1.00 70.31 177 ASP A CA 1
ATOM 1437 C C . ASP A 1 177 ? 3.195 -6.184 16.419 1.00 70.31 177 ASP A C 1
ATOM 1439 O O . ASP A 1 177 ? 2.798 -7.240 15.920 1.00 70.31 177 ASP A O 1
ATOM 1443 N N . LYS A 1 178 ? 4.480 -5.824 16.327 1.00 61.97 178 LYS A N 1
ATOM 1444 C CA . LYS A 1 178 ? 5.470 -6.539 15.500 1.00 61.97 178 LYS A CA 1
ATOM 1445 C C . LYS A 1 178 ? 5.614 -8.024 15.870 1.00 61.97 178 LYS A C 1
ATOM 1447 O O . LYS A 1 178 ? 5.968 -8.819 15.008 1.00 61.97 178 LYS A O 1
ATOM 1452 N N . ASP A 1 179 ? 5.389 -8.370 17.127 1.00 67.50 179 ASP A N 1
ATOM 1453 C CA . ASP A 1 179 ? 5.439 -9.720 17.690 1.00 67.50 179 ASP A CA 1
ATOM 1454 C C . ASP A 1 179 ? 4.195 -10.561 17.358 1.00 67.50 179 ASP A C 1
ATOM 1456 O O . ASP A 1 179 ? 4.312 -11.772 17.175 1.00 67.50 179 ASP A O 1
ATOM 1460 N N . ARG A 1 180 ? 3.022 -9.928 17.216 1.00 67.62 180 ARG A N 1
ATOM 1461 C CA . ARG A 1 180 ? 1.752 -10.589 16.854 1.00 67.62 180 ARG A CA 1
ATOM 1462 C C . ARG A 1 180 ? 1.394 -10.476 15.366 1.00 67.62 180 ARG A C 1
ATOM 1464 O O . ARG A 1 180 ? 0.395 -11.065 14.942 1.00 67.62 180 ARG A O 1
ATOM 1471 N N . SER A 1 181 ? 2.175 -9.709 14.602 1.00 73.88 181 SER A N 1
ATOM 1472 C CA . SER A 1 181 ? 2.008 -9.455 13.166 1.00 73.88 181 SER A CA 1
ATOM 1473 C C . SER A 1 181 ? 2.604 -10.591 12.326 1.00 73.88 181 SER A C 1
ATOM 1475 O O . SER A 1 181 ? 3.780 -10.935 12.445 1.00 73.88 181 SER A O 1
ATOM 1477 N N . GLU A 1 182 ? 1.790 -11.161 11.442 1.00 76.19 182 GLU A N 1
ATOM 1478 C CA . GLU A 1 182 ? 2.184 -12.171 10.46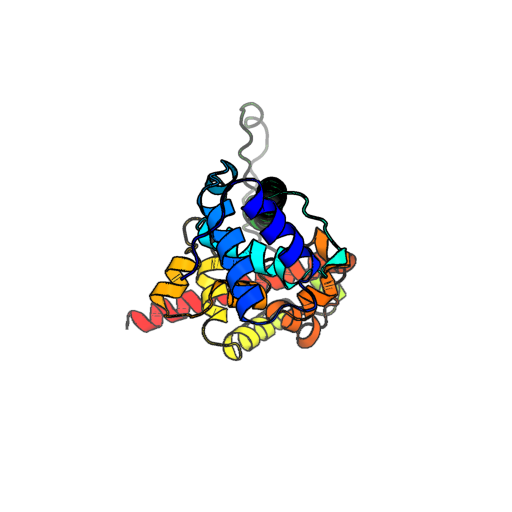3 1.00 76.19 182 GLU A CA 1
ATOM 1479 C C . GLU A 1 182 ? 2.609 -11.521 9.132 1.00 76.19 182 GLU A C 1
ATOM 1481 O O . GLU A 1 182 ? 2.053 -10.512 8.685 1.00 76.19 182 GLU A O 1
ATOM 1486 N N . ALA A 1 183 ? 3.585 -12.127 8.448 1.00 76.56 183 ALA A N 1
ATOM 1487 C CA . ALA A 1 183 ? 3.977 -11.715 7.099 1.00 76.56 183 ALA A CA 1
ATOM 1488 C C . ALA A 1 183 ? 2.857 -12.002 6.083 1.00 76.56 183 ALA A C 1
ATOM 1490 O O . ALA A 1 183 ? 2.178 -13.033 6.170 1.00 76.56 183 ALA A O 1
ATOM 1491 N N . LEU A 1 184 ? 2.704 -11.144 5.067 1.00 75.50 184 LEU A N 1
ATOM 1492 C CA . LEU A 1 184 ? 1.662 -11.322 4.046 1.00 75.50 184 LEU A CA 1
ATOM 1493 C C . LEU A 1 184 ? 1.813 -12.637 3.279 1.00 75.50 184 LEU A C 1
ATOM 1495 O O . LEU A 1 184 ? 0.812 -13.250 2.916 1.00 75.50 184 LEU A O 1
ATOM 1499 N N . VAL A 1 185 ? 3.051 -13.088 3.061 1.00 70.81 185 VAL A N 1
ATOM 1500 C CA . VAL A 1 185 ? 3.346 -14.380 2.420 1.00 70.81 185 VAL A CA 1
ATOM 1501 C C . VAL A 1 185 ? 2.753 -15.544 3.221 1.00 70.81 185 VAL A C 1
ATOM 1503 O O . VAL A 1 185 ? 2.101 -16.419 2.650 1.00 70.81 185 VAL A O 1
ATOM 1506 N N . SER A 1 186 ? 2.928 -15.532 4.545 1.00 76.88 186 SER A N 1
ATOM 1507 C CA . SER A 1 186 ? 2.417 -16.573 5.444 1.00 76.88 186 SER A CA 1
ATOM 1508 C C . SER A 1 186 ? 0.889 -16.590 5.470 1.00 76.88 186 SER A C 1
ATOM 1510 O O . SER A 1 186 ? 0.283 -17.654 5.339 1.00 76.88 186 SER A O 1
ATOM 1512 N N . LEU A 1 187 ? 0.259 -15.412 5.546 1.00 77.06 187 LEU A N 1
ATOM 1513 C CA . LEU A 1 187 ? -1.201 -15.281 5.497 1.00 77.06 187 LEU A CA 1
ATOM 1514 C C . LEU A 1 187 ? -1.774 -15.743 4.157 1.00 77.06 187 LEU A C 1
ATOM 1516 O O . LEU A 1 187 ? -2.768 -16.470 4.118 1.00 77.06 187 LEU A O 1
ATOM 1520 N N . ALA A 1 188 ? -1.127 -15.367 3.054 1.00 75.25 188 ALA A N 1
ATOM 1521 C CA . ALA A 1 188 ? -1.541 -15.765 1.719 1.00 75.25 188 ALA A CA 1
ATOM 1522 C C . ALA A 1 188 ? -1.439 -17.279 1.511 1.00 75.25 188 ALA A C 1
ATOM 1524 O O . ALA A 1 188 ? -2.345 -17.874 0.926 1.00 75.25 188 ALA A O 1
ATOM 1525 N N . ALA A 1 189 ? -0.380 -17.908 2.027 1.00 74.69 189 ALA A N 1
ATOM 1526 C CA . ALA A 1 189 ? -0.216 -19.357 1.998 1.00 74.69 189 ALA A CA 1
ATOM 1527 C C . ALA A 1 189 ? -1.282 -20.066 2.850 1.00 74.69 189 ALA A C 1
ATOM 1529 O O . ALA A 1 189 ? -1.935 -20.992 2.365 1.00 74.69 189 ALA A O 1
ATOM 1530 N N . ARG A 1 190 ? -1.511 -19.594 4.084 1.00 75.06 190 ARG A N 1
ATOM 1531 C CA . ARG A 1 190 ? -2.498 -20.157 5.021 1.00 75.06 190 ARG A CA 1
ATOM 1532 C C . ARG A 1 190 ? -3.926 -20.080 4.480 1.00 75.06 190 ARG A C 1
ATOM 1534 O O . ARG A 1 190 ? -4.683 -21.037 4.614 1.00 75.06 190 ARG A O 1
ATOM 1541 N N . LEU A 1 191 ? -4.282 -18.971 3.833 1.00 70.50 191 LEU A N 1
ATOM 1542 C CA . LEU A 1 191 ? -5.641 -18.706 3.350 1.00 70.50 191 LEU A CA 1
ATOM 1543 C C . LEU A 1 191 ? -5.830 -18.895 1.843 1.00 70.50 191 LEU A C 1
ATOM 1545 O O . LEU A 1 191 ? -6.889 -18.569 1.311 1.00 70.50 191 LEU A O 1
ATOM 1549 N N . LYS A 1 192 ? -4.817 -19.419 1.143 1.00 72.56 192 LYS A N 1
ATOM 1550 C CA . LYS A 1 192 ? -4.828 -19.634 -0.316 1.00 72.56 192 LYS A CA 1
ATOM 1551 C C . LYS A 1 192 ? -5.215 -18.374 -1.104 1.00 72.56 192 LYS A C 1
ATOM 1553 O O . LYS A 1 192 ? -5.926 -18.439 -2.107 1.00 72.56 192 LYS A O 1
ATOM 1558 N N . ILE A 1 193 ? -4.737 -17.213 -0.661 1.00 69.94 193 ILE A N 1
ATOM 1559 C CA . ILE A 1 193 ? -5.030 -15.934 -1.307 1.00 69.94 193 ILE A CA 1
ATOM 1560 C C . ILE A 1 193 ? -4.091 -15.756 -2.504 1.00 69.94 193 ILE A C 1
ATOM 1562 O O . ILE A 1 193 ? -2.896 -15.499 -2.357 1.00 69.94 193 ILE A O 1
ATOM 1566 N N . SER A 1 194 ? -4.639 -15.854 -3.714 1.00 65.00 194 SER A N 1
ATOM 1567 C CA . SER A 1 194 ? -3.911 -15.524 -4.942 1.00 65.00 194 SER A CA 1
ATOM 1568 C C . SER A 1 194 ? -3.636 -14.019 -5.040 1.00 65.00 194 SER A C 1
ATOM 1570 O O . SER A 1 194 ? -4.473 -13.205 -4.643 1.00 65.00 194 SER A O 1
ATOM 1572 N N . SER A 1 195 ? -2.502 -13.639 -5.638 1.00 69.81 195 SER A N 1
ATOM 1573 C CA . SER A 1 195 ? -2.153 -12.233 -5.917 1.00 69.81 195 SER A CA 1
ATOM 1574 C C . SER A 1 195 ? -2.108 -11.342 -4.664 1.00 69.81 195 SER A C 1
ATOM 1576 O O . SER A 1 195 ? -2.530 -10.186 -4.689 1.00 69.81 195 SER A O 1
ATOM 1578 N N . TYR A 1 196 ? -1.575 -11.868 -3.559 1.00 67.88 196 TYR A N 1
ATOM 1579 C CA . TYR A 1 196 ? -1.569 -11.206 -2.252 1.00 67.88 196 TYR A CA 1
ATOM 1580 C C . TYR A 1 196 ? -0.913 -9.814 -2.236 1.00 67.88 196 TYR A C 1
ATOM 1582 O O . TYR A 1 196 ? -1.419 -8.923 -1.558 1.00 67.88 196 TYR A O 1
ATOM 1590 N N . HIS A 1 197 ? 0.138 -9.585 -3.033 1.00 63.78 197 HIS A N 1
ATOM 1591 C CA . HIS A 1 197 ? 0.749 -8.258 -3.212 1.00 63.78 197 HIS A CA 1
ATOM 1592 C C . HIS A 1 197 ? -0.207 -7.234 -3.833 1.00 63.78 197 HIS A C 1
ATOM 1594 O O . HIS A 1 197 ? -0.248 -6.068 -3.434 1.00 63.78 197 HIS A O 1
ATOM 1600 N N . TYR A 1 198 ? -0.985 -7.671 -4.826 1.00 67.75 198 TYR A N 1
ATOM 1601 C CA . TYR A 1 198 ? -1.968 -6.824 -5.490 1.00 67.75 198 TYR A CA 1
ATOM 1602 C C . TYR A 1 198 ? -3.105 -6.476 -4.527 1.00 67.75 198 TYR A C 1
ATOM 1604 O O . TYR A 1 198 ? -3.463 -5.307 -4.425 1.00 67.75 198 TYR A O 1
ATOM 1612 N N . LYS A 1 199 ? -3.578 -7.448 -3.736 1.00 73.81 199 LYS A N 1
ATOM 1613 C CA . LYS A 1 199 ? -4.594 -7.223 -2.696 1.00 73.81 199 LYS A CA 1
ATOM 1614 C C . LYS A 1 199 ? -4.119 -6.281 -1.589 1.00 73.81 199 LYS A C 1
ATOM 1616 O O . LYS A 1 199 ? -4.847 -5.367 -1.223 1.00 73.81 199 LYS A O 1
ATOM 1621 N N . ALA A 1 200 ? -2.874 -6.413 -1.133 1.00 71.38 200 ALA A N 1
ATOM 1622 C CA . ALA A 1 200 ? -2.264 -5.457 -0.204 1.00 71.38 200 ALA A CA 1
ATOM 1623 C C . ALA A 1 200 ? -2.243 -4.028 -0.785 1.00 71.38 200 ALA A C 1
ATOM 1625 O O . ALA A 1 200 ? -2.630 -3.067 -0.123 1.00 71.38 200 ALA A O 1
ATOM 1626 N N . SER A 1 201 ? -1.883 -3.891 -2.064 1.00 70.00 201 SER A N 1
ATOM 1627 C CA . SER A 1 201 ? -1.912 -2.596 -2.758 1.00 70.00 201 SER A CA 1
ATOM 1628 C C . SER A 1 201 ? -3.332 -2.037 -2.922 1.00 70.00 201 SER A C 1
ATOM 1630 O O . SER A 1 201 ? -3.519 -0.827 -2.823 1.00 70.00 201 SER A O 1
ATOM 1632 N N . GLN A 1 202 ? -4.326 -2.894 -3.186 1.00 78.44 202 GLN A N 1
ATOM 1633 C CA . GLN A 1 202 ? -5.740 -2.514 -3.288 1.00 78.44 202 GLN A CA 1
ATOM 1634 C C . GLN A 1 202 ? -6.333 -2.112 -1.940 1.00 78.44 202 GLN A C 1
ATOM 1636 O O . GLN A 1 202 ? -7.188 -1.233 -1.900 1.00 78.44 202 GLN A O 1
ATOM 1641 N N . LEU A 1 203 ? -5.880 -2.727 -0.846 1.00 79.81 203 LEU A N 1
ATOM 1642 C CA . LEU A 1 203 ? -6.364 -2.419 0.494 1.00 79.81 203 LEU A CA 1
ATOM 1643 C C . LEU A 1 203 ? -6.021 -0.983 0.902 1.00 79.81 203 LEU A C 1
ATOM 1645 O O . LEU A 1 203 ? -6.838 -0.311 1.518 1.00 79.81 203 LEU A O 1
ATOM 1649 N N . GLY A 1 204 ? -4.845 -0.495 0.500 1.00 78.31 204 GLY A N 1
ATOM 1650 C CA . GLY A 1 204 ? -4.381 0.856 0.824 1.00 78.31 204 GLY A CA 1
ATOM 1651 C C . GLY A 1 204 ? -3.470 0.934 2.049 1.00 78.31 204 GLY A C 1
ATOM 1652 O O . GLY A 1 204 ? -3.148 2.031 2.490 1.00 78.31 204 GLY A O 1
ATOM 1653 N N . ILE A 1 205 ? -2.977 -0.205 2.550 1.00 71.06 205 ILE A N 1
ATOM 1654 C CA . ILE A 1 205 ? -2.053 -0.276 3.702 1.00 71.06 205 ILE A CA 1
ATOM 1655 C C . ILE A 1 205 ? -0.700 0.417 3.468 1.00 71.06 205 ILE A C 1
ATOM 1657 O O . ILE A 1 205 ? 0.021 0.707 4.415 1.00 71.06 205 ILE A O 1
ATOM 1661 N N . ASN A 1 206 ? -0.363 0.723 2.211 1.00 65.06 206 ASN A N 1
ATOM 1662 C CA . ASN A 1 206 ? 0.853 1.450 1.830 1.00 65.06 206 ASN A CA 1
ATOM 1663 C C . ASN A 1 206 ? 0.677 2.981 1.866 1.00 65.06 206 ASN A C 1
ATOM 1665 O O . ASN A 1 206 ? 1.515 3.714 1.332 1.00 65.06 206 ASN A O 1
ATOM 1669 N N . TRP A 1 207 ? -0.436 3.483 2.409 1.00 70.69 207 TRP A N 1
ATOM 1670 C CA . TRP A 1 207 ? -0.666 4.917 2.510 1.00 70.69 207 TRP A CA 1
ATOM 1671 C C . TRP A 1 207 ? 0.272 5.565 3.528 1.00 70.69 207 TRP A C 1
ATOM 1673 O O . TRP A 1 207 ? 0.496 5.050 4.621 1.00 70.69 207 TRP A O 1
ATOM 1683 N N . ALA A 1 208 ? 0.801 6.729 3.160 1.00 65.50 208 ALA A N 1
ATOM 1684 C CA . ALA A 1 208 ? 1.640 7.540 4.023 1.00 65.50 208 ALA A CA 1
ATOM 1685 C C . ALA A 1 208 ? 1.093 8.969 4.057 1.00 65.50 208 ALA A C 1
ATOM 1687 O O . ALA A 1 208 ? 0.911 9.592 3.008 1.00 65.50 208 ALA A O 1
ATOM 1688 N N . ALA A 1 209 ? 0.887 9.491 5.266 1.00 63.00 209 ALA A N 1
ATOM 1689 C CA . ALA A 1 209 ? 0.382 10.834 5.553 1.00 63.00 209 ALA A CA 1
ATOM 1690 C C . ALA A 1 209 ? 1.044 11.944 4.713 1.00 63.00 209 ALA A C 1
ATOM 1692 O O . ALA A 1 209 ? 0.384 12.774 4.094 1.00 63.00 209 ALA A O 1
ATOM 1693 N N . ASN A 1 210 ? 2.371 11.905 4.579 1.00 59.94 210 ASN A N 1
ATOM 1694 C CA . ASN A 1 210 ? 3.143 12.883 3.802 1.00 59.94 210 ASN A CA 1
ATOM 1695 C C . ASN A 1 210 ? 2.905 12.826 2.280 1.00 59.94 210 ASN A C 1
ATOM 1697 O O . ASN A 1 210 ? 3.422 13.669 1.547 1.00 59.94 210 ASN A O 1
ATOM 1701 N N . LYS A 1 211 ? 2.172 11.824 1.787 1.00 59.22 211 LYS A N 1
ATOM 1702 C CA . LYS A 1 211 ? 1.782 11.678 0.382 1.00 59.22 211 LYS A CA 1
ATOM 1703 C C . LYS A 1 211 ? 0.297 11.983 0.160 1.00 59.22 211 LYS A C 1
ATOM 1705 O O . LYS A 1 211 ? -0.140 11.872 -0.983 1.00 59.22 211 LYS A O 1
ATOM 1710 N N . ALA A 1 212 ? -0.453 12.423 1.178 1.00 59.84 212 ALA A N 1
ATOM 1711 C CA . ALA A 1 212 ? -1.878 12.749 1.062 1.00 59.84 212 ALA A CA 1
ATOM 1712 C C . ALA A 1 212 ? -2.171 13.737 -0.084 1.00 59.84 212 ALA A C 1
ATOM 1714 O O . ALA A 1 212 ? -3.065 13.492 -0.881 1.00 59.84 212 ALA A O 1
ATOM 1715 N N . GLY A 1 213 ? -1.349 14.776 -0.274 1.00 58.88 213 GLY A N 1
ATOM 1716 C CA . GLY A 1 213 ? -1.539 15.730 -1.378 1.00 58.88 213 GLY A CA 1
ATOM 1717 C C . GLY A 1 213 ? -1.209 15.167 -2.770 1.00 58.88 213 GLY A C 1
ATOM 1718 O O . GLY A 1 213 ? -1.973 15.333 -3.716 1.00 58.88 213 GLY A O 1
ATOM 1719 N N . SER A 1 214 ? -0.079 14.466 -2.924 1.00 56.50 214 SER A N 1
ATOM 1720 C CA . SER A 1 214 ? 0.385 13.983 -4.243 1.00 56.50 214 SER A CA 1
ATOM 1721 C C . SER A 1 214 ? -0.224 12.642 -4.671 1.00 56.50 214 SER A C 1
ATOM 1723 O O . SER A 1 214 ? -0.253 12.322 -5.860 1.00 56.50 214 SER A O 1
ATOM 1725 N N . GLN A 1 215 ? -0.703 11.844 -3.716 1.00 61.19 215 GLN A N 1
ATOM 1726 C CA . GLN A 1 215 ? -1.277 10.516 -3.937 1.00 61.19 215 GLN A CA 1
ATOM 1727 C C . GLN A 1 215 ? -2.698 10.363 -3.381 1.00 61.19 215 GLN A C 1
ATOM 1729 O O . GLN A 1 215 ? -3.242 9.265 -3.469 1.00 61.19 215 GLN A O 1
ATOM 1734 N N . GLY A 1 216 ? -3.332 11.432 -2.886 1.00 62.19 216 GLY A N 1
ATOM 1735 C CA . GLY A 1 216 ? -4.666 11.384 -2.272 1.00 62.19 216 GLY A CA 1
ATOM 1736 C C . GLY A 1 216 ? -5.724 10.732 -3.156 1.00 62.19 216 GLY A C 1
ATOM 1737 O O . GLY A 1 216 ? -6.401 9.811 -2.714 1.00 62.19 216 GLY A O 1
ATOM 1738 N N . LYS A 1 217 ? -5.770 11.084 -4.450 1.00 67.44 217 LYS A N 1
ATOM 1739 C CA . LYS A 1 217 ? -6.672 10.437 -5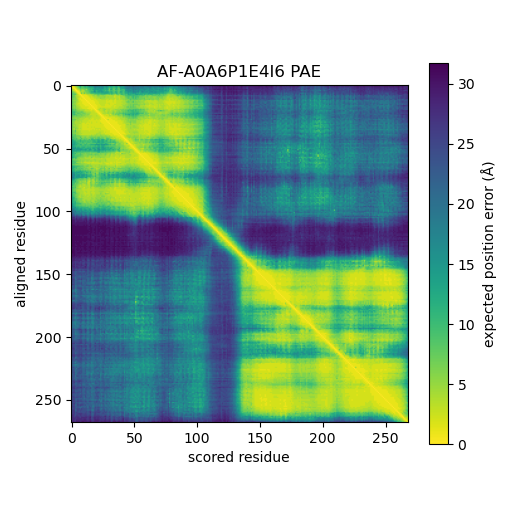.424 1.00 67.44 217 LYS A CA 1
ATOM 1740 C C . LYS A 1 217 ? -6.429 8.932 -5.555 1.00 67.44 217 LYS A C 1
ATOM 1742 O O . LYS A 1 217 ? -7.366 8.154 -5.571 1.00 67.44 217 LYS A O 1
ATOM 1747 N N . ARG A 1 218 ? -5.160 8.512 -5.592 1.00 71.81 218 ARG A N 1
ATOM 1748 C CA . ARG A 1 218 ? -4.795 7.090 -5.714 1.00 71.81 218 ARG A CA 1
ATOM 1749 C C . ARG A 1 218 ? -5.108 6.309 -4.444 1.00 71.81 218 ARG A C 1
ATOM 1751 O O . ARG A 1 218 ? -5.334 5.109 -4.527 1.00 71.81 218 ARG A O 1
ATOM 1758 N N . PHE A 1 219 ? -5.062 6.967 -3.289 1.00 77.69 219 PHE A N 1
ATOM 1759 C CA . PHE A 1 219 ? -5.483 6.374 -2.029 1.00 77.69 219 PHE A CA 1
ATOM 1760 C C . PHE A 1 219 ? -7.004 6.281 -1.938 1.00 77.69 219 PHE A C 1
ATOM 1762 O O . PHE A 1 219 ? -7.495 5.237 -1.534 1.00 77.69 219 PHE A O 1
ATOM 1769 N N . ALA A 1 220 ? -7.743 7.297 -2.389 1.00 81.06 220 ALA A N 1
ATOM 1770 C CA . ALA A 1 220 ? -9.207 7.281 -2.425 1.00 81.06 220 ALA A CA 1
ATOM 1771 C C . ALA A 1 220 ? -9.777 6.088 -3.214 1.00 81.06 220 ALA A C 1
ATOM 1773 O O . ALA A 1 220 ? -10.831 5.576 -2.859 1.00 81.06 220 ALA A O 1
ATOM 1774 N N . ASP A 1 221 ? -9.048 5.602 -4.223 1.00 80.69 221 ASP A N 1
ATOM 1775 C CA . ASP A 1 221 ? -9.422 4.420 -5.014 1.00 80.69 221 ASP A CA 1
ATOM 1776 C C . ASP A 1 221 ? -9.152 3.073 -4.304 1.00 80.69 221 ASP A C 1
ATOM 1778 O O . ASP A 1 221 ? -9.494 2.013 -4.830 1.00 80.69 221 ASP A O 1
ATOM 1782 N N . THR A 1 222 ? -8.498 3.078 -3.138 1.00 85.12 222 THR A N 1
ATOM 1783 C CA . THR A 1 222 ? -8.239 1.862 -2.344 1.00 85.12 222 THR A CA 1
ATOM 1784 C C . THR A 1 222 ? -9.448 1.484 -1.495 1.00 85.12 222 THR A C 1
ATOM 1786 O O . THR A 1 222 ? -10.337 2.301 -1.275 1.00 85.12 222 THR A O 1
ATOM 1789 N N . VAL A 1 223 ? -9.478 0.255 -0.977 1.00 86.88 223 VAL A N 1
ATOM 1790 C CA . VAL A 1 223 ? -10.578 -0.232 -0.129 1.00 86.88 223 VAL A CA 1
ATOM 1791 C C . VAL A 1 223 ? -10.707 0.616 1.144 1.00 86.88 223 VAL A C 1
ATOM 1793 O O . VAL A 1 223 ? -11.796 1.100 1.445 1.00 86.88 223 VAL A O 1
ATOM 1796 N N . ILE A 1 224 ? -9.597 0.879 1.847 1.00 87.38 224 ILE A N 1
ATOM 1797 C CA . ILE A 1 224 ? -9.598 1.747 3.038 1.00 87.38 224 ILE A CA 1
ATOM 1798 C C . ILE A 1 224 ? -9.868 3.207 2.651 1.00 87.38 224 ILE A C 1
ATOM 1800 O O . ILE A 1 224 ? -10.607 3.900 3.342 1.00 87.38 224 ILE A O 1
ATOM 1804 N N . GLY A 1 225 ? -9.303 3.701 1.546 1.00 85.06 225 GLY A N 1
ATOM 1805 C CA . GLY A 1 225 ? -9.532 5.086 1.126 1.00 85.06 225 GLY A CA 1
ATOM 1806 C C . GLY A 1 225 ? -10.970 5.365 0.686 1.00 85.06 225 GLY A C 1
ATOM 1807 O O . GLY A 1 225 ? -11.489 6.447 0.965 1.00 85.06 225 GLY A O 1
ATOM 1808 N N . CYS A 1 226 ? -11.646 4.389 0.073 1.00 87.75 226 CYS A N 1
ATOM 1809 C CA . CYS A 1 226 ? -13.084 4.445 -0.182 1.00 87.75 226 CYS A CA 1
ATOM 1810 C C . CYS A 1 226 ? -13.858 4.557 1.131 1.00 87.75 226 CYS A C 1
ATOM 1812 O O . CYS A 1 226 ? -14.741 5.401 1.224 1.00 87.75 226 CYS A O 1
ATOM 1814 N N . TRP A 1 227 ? -13.497 3.765 2.143 1.00 93.31 227 TRP A N 1
ATOM 1815 C CA . TRP A 1 227 ? -14.140 3.828 3.454 1.00 93.31 227 TRP A CA 1
ATOM 1816 C C . TRP A 1 227 ? -13.984 5.202 4.117 1.00 93.31 227 TRP A C 1
ATOM 1818 O O . TRP A 1 227 ? -14.972 5.832 4.488 1.00 93.31 227 TRP A O 1
ATOM 1828 N N . VAL A 1 228 ? -12.760 5.730 4.163 1.00 88.81 228 VAL A N 1
ATOM 1829 C CA . VAL A 1 228 ? -12.479 7.064 4.718 1.00 88.81 228 VAL A CA 1
ATOM 1830 C C . VAL A 1 228 ? -13.259 8.162 3.987 1.00 88.81 228 VAL A C 1
ATOM 1832 O O . VAL A 1 228 ? -13.889 9.006 4.619 1.00 88.81 228 VAL A O 1
ATOM 1835 N N . SER A 1 229 ? -13.240 8.155 2.654 1.00 89.38 229 SER A N 1
ATOM 1836 C CA . SER A 1 229 ? -13.828 9.246 1.868 1.00 89.38 229 SER A CA 1
ATOM 1837 C C . SER A 1 229 ? -15.343 9.151 1.701 1.00 89.38 229 SER A C 1
ATOM 1839 O O . SER A 1 229 ? -16.019 10.174 1.742 1.00 89.38 229 SER A O 1
ATOM 1841 N N . ARG A 1 230 ? -15.892 7.949 1.498 1.00 87.75 230 ARG A N 1
ATOM 1842 C CA . ARG A 1 230 ? -17.319 7.750 1.204 1.00 87.75 230 ARG A CA 1
ATOM 1843 C C . ARG A 1 230 ? -18.144 7.466 2.446 1.00 87.75 230 ARG A C 1
ATOM 1845 O O . ARG A 1 230 ? -19.244 7.994 2.549 1.00 87.75 230 ARG A O 1
ATOM 1852 N N . ASP A 1 231 ? -17.621 6.658 3.363 1.00 89.06 231 ASP A N 1
ATOM 1853 C CA . ASP A 1 231 ? -18.404 6.179 4.504 1.00 89.06 231 ASP A CA 1
ATOM 1854 C C . ASP A 1 231 ? -18.214 7.071 5.733 1.00 89.06 231 ASP A C 1
ATOM 1856 O O . ASP A 1 231 ? -19.158 7.274 6.492 1.00 89.06 231 ASP A O 1
ATOM 1860 N N . LEU A 1 232 ? -17.014 7.632 5.920 1.00 87.06 232 LEU A N 1
ATOM 1861 C CA . LEU A 1 232 ? -16.757 8.630 6.964 1.00 87.06 232 LEU A CA 1
ATOM 1862 C C . LEU A 1 232 ? -16.887 10.074 6.465 1.00 87.06 232 LEU A C 1
ATOM 1864 O O . LEU A 1 232 ? -17.004 10.981 7.279 1.00 87.06 232 LEU A O 1
ATOM 1868 N N . GLY A 1 233 ? -16.869 10.312 5.149 1.00 86.12 233 GLY A N 1
ATOM 1869 C CA . GLY A 1 233 ? -16.954 11.666 4.588 1.00 86.12 233 GLY A CA 1
ATOM 1870 C C . GLY A 1 233 ? -15.705 12.523 4.824 1.00 86.12 233 GLY A C 1
ATOM 1871 O O . GLY A 1 233 ? -15.767 13.743 4.682 1.00 86.12 233 GLY A O 1
ATOM 1872 N N . ILE A 1 234 ? -14.574 11.909 5.184 1.00 85.44 234 ILE A N 1
ATOM 1873 C CA . ILE A 1 234 ? -13.318 12.620 5.437 1.00 85.44 234 ILE A CA 1
ATOM 1874 C C . ILE A 1 234 ? -12.582 12.787 4.109 1.00 85.44 234 ILE A C 1
ATOM 1876 O O . ILE A 1 234 ? -12.201 11.812 3.454 1.00 85.44 234 ILE A O 1
ATOM 1880 N N . GLU A 1 235 ? -12.351 14.031 3.698 1.00 84.94 235 GLU A N 1
ATOM 1881 C CA . GLU A 1 235 ? -11.625 14.291 2.459 1.00 84.94 235 GLU A CA 1
ATOM 1882 C C . GLU A 1 235 ? -10.144 13.906 2.601 1.00 84.94 235 GLU A C 1
ATOM 1884 O O . GLU A 1 235 ? -9.501 14.198 3.608 1.00 84.94 235 GLU A O 1
ATOM 1889 N N . ILE A 1 236 ? -9.573 13.255 1.585 1.00 82.38 236 ILE A N 1
ATOM 1890 C CA . ILE A 1 236 ? -8.173 12.811 1.610 1.00 82.38 236 ILE A CA 1
ATOM 1891 C C . ILE A 1 236 ? -7.269 13.972 1.186 1.00 82.38 236 ILE A C 1
ATOM 1893 O O . ILE A 1 236 ? -6.795 14.034 0.048 1.00 82.38 236 ILE A O 1
ATOM 1897 N N . GLN A 1 237 ? -7.032 14.885 2.124 1.00 78.50 237 GLN A N 1
ATOM 1898 C CA . GLN A 1 237 ? -6.110 16.011 1.982 1.00 78.50 237 GLN A CA 1
ATOM 1899 C C . GLN A 1 237 ? -5.092 16.046 3.141 1.00 78.50 237 GLN A C 1
ATOM 1901 O O . GLN A 1 237 ? -5.346 15.445 4.189 1.00 78.50 237 GLN A O 1
ATOM 1906 N N . PRO A 1 238 ? -3.915 16.686 2.971 1.00 74.62 238 PRO A N 1
ATOM 1907 C CA . PRO A 1 238 ? -2.902 16.805 4.026 1.00 74.62 238 PRO A CA 1
ATOM 1908 C C . PRO A 1 238 ? -3.432 17.344 5.360 1.00 74.62 238 PRO A C 1
ATOM 1910 O O . PRO A 1 238 ? -3.001 16.880 6.413 1.00 74.62 238 PRO A O 1
ATOM 1913 N N . GLU A 1 239 ? -4.380 18.270 5.310 1.00 78.56 239 GLU A N 1
ATOM 1914 C CA . GLU A 1 239 ? -5.008 18.946 6.446 1.00 78.56 239 GLU A CA 1
ATOM 1915 C C . GLU A 1 239 ? -5.797 17.957 7.315 1.00 78.56 239 GLU A C 1
ATOM 1917 O O . GLU A 1 239 ? -5.819 18.065 8.536 1.00 78.56 239 GLU A O 1
ATOM 1922 N N . ASN A 1 240 ? -6.339 16.908 6.693 1.00 80.31 240 ASN A N 1
ATOM 1923 C CA . ASN A 1 240 ? -7.222 15.938 7.341 1.00 80.31 240 ASN A CA 1
ATOM 1924 C C . ASN A 1 240 ? -6.457 14.697 7.818 1.00 80.31 240 ASN A C 1
ATOM 1926 O O . ASN A 1 240 ? -7.050 13.723 8.279 1.00 80.31 240 ASN A O 1
ATOM 1930 N N . THR A 1 241 ? -5.126 14.710 7.706 1.00 78.62 241 THR A N 1
ATOM 1931 C CA . THR A 1 241 ? -4.256 13.578 8.051 1.00 78.62 241 THR A CA 1
ATOM 1932 C C . THR A 1 241 ? -4.512 13.069 9.467 1.00 78.62 241 THR A C 1
ATOM 1934 O O . THR A 1 241 ? -4.551 11.858 9.673 1.00 78.62 241 THR A O 1
ATOM 1937 N N . HIS A 1 242 ? -4.704 13.969 10.433 1.00 77.94 242 HIS A N 1
ATOM 1938 C CA . HIS A 1 242 ? -4.943 13.595 11.827 1.00 77.94 242 HIS A CA 1
ATOM 1939 C C . HIS A 1 242 ? -6.268 12.839 11.996 1.00 77.94 242 HIS A C 1
ATOM 1941 O O . HIS A 1 242 ? -6.272 11.755 12.577 1.00 77.94 242 HIS A O 1
ATOM 1947 N N . ALA A 1 243 ? -7.350 13.321 11.378 1.00 81.19 243 ALA A N 1
ATOM 1948 C CA . ALA A 1 243 ? -8.644 12.638 11.366 1.00 81.19 243 ALA A CA 1
ATOM 1949 C C . ALA A 1 243 ? -8.570 11.259 10.678 1.00 81.19 243 ALA A C 1
ATOM 1951 O O . ALA A 1 243 ? -9.116 10.277 11.182 1.00 81.19 243 ALA A O 1
ATOM 1952 N N . ILE A 1 244 ? -7.834 11.144 9.565 1.00 83.12 244 ILE A N 1
ATOM 1953 C CA . ILE A 1 244 ? -7.621 9.863 8.866 1.00 83.12 244 ILE A CA 1
ATOM 1954 C C . ILE A 1 244 ? -6.856 8.874 9.759 1.00 83.12 244 ILE A C 1
ATOM 1956 O O . ILE A 1 244 ? -7.223 7.702 9.848 1.00 83.12 244 ILE A O 1
ATOM 1960 N N . LEU A 1 245 ? -5.807 9.333 10.448 1.00 80.81 245 LEU A N 1
ATOM 1961 C CA . LEU A 1 245 ? -5.040 8.498 11.375 1.00 80.81 245 LEU A CA 1
ATOM 1962 C C . LEU A 1 245 ? -5.875 8.075 12.592 1.00 80.81 245 LEU A C 1
ATOM 1964 O O . LEU A 1 245 ? -5.777 6.924 13.015 1.00 80.81 245 LEU A O 1
ATOM 1968 N N . ALA A 1 246 ? -6.718 8.958 13.132 1.00 79.38 246 ALA A N 1
ATOM 1969 C CA . ALA A 1 246 ? -7.649 8.620 14.206 1.00 79.38 246 ALA A CA 1
ATOM 1970 C C . ALA A 1 246 ? -8.662 7.551 13.756 1.00 79.38 246 ALA A C 1
ATOM 1972 O O . ALA A 1 246 ? -8.860 6.552 14.452 1.00 79.38 246 ALA A O 1
ATOM 1973 N N . ALA A 1 247 ? -9.213 7.682 12.545 1.00 84.19 247 ALA A N 1
ATOM 1974 C CA . ALA A 1 247 ? -10.074 6.660 11.955 1.00 84.19 247 ALA A CA 1
ATOM 1975 C C . ALA A 1 247 ? -9.347 5.312 11.797 1.00 84.19 247 ALA A C 1
ATOM 1977 O O . ALA A 1 247 ? -9.912 4.265 12.109 1.00 84.19 247 ALA A O 1
ATOM 1978 N N . PHE A 1 248 ? -8.076 5.316 11.383 1.00 84.88 248 PHE A N 1
ATOM 1979 C CA . PHE A 1 248 ? -7.276 4.090 11.274 1.00 84.88 248 PHE A CA 1
ATOM 1980 C C . PHE A 1 248 ? -7.040 3.410 12.620 1.00 84.88 248 PHE A C 1
ATOM 1982 O O . PHE A 1 248 ? -7.097 2.184 12.684 1.00 84.88 248 PHE A O 1
ATOM 1989 N N . LYS A 1 249 ? -6.802 4.175 13.692 1.00 81.62 249 LYS A N 1
ATOM 1990 C CA . LYS A 1 249 ? -6.665 3.613 15.045 1.00 81.62 249 LYS A CA 1
ATOM 1991 C C . LYS A 1 249 ? -7.929 2.852 15.446 1.00 81.62 249 LYS A C 1
ATOM 1993 O O . LYS A 1 249 ? -7.833 1.720 15.912 1.00 81.62 249 LYS A O 1
ATOM 1998 N N . ILE A 1 250 ? -9.101 3.440 15.198 1.00 82.94 250 ILE A N 1
ATOM 1999 C CA . ILE A 1 250 ? -10.394 2.807 15.492 1.00 82.94 250 ILE A CA 1
ATOM 2000 C C . ILE A 1 250 ? -10.612 1.574 14.606 1.00 82.94 250 ILE A C 1
ATOM 2002 O O . ILE A 1 250 ? -10.944 0.512 15.122 1.00 82.94 250 ILE A O 1
ATOM 2006 N N . LEU A 1 251 ? -10.343 1.664 13.298 1.00 87.00 251 LEU A N 1
ATOM 2007 C CA . LEU A 1 251 ? -10.418 0.509 12.394 1.00 87.00 251 LEU A CA 1
ATOM 2008 C C . LEU A 1 251 ? -9.527 -0.645 12.865 1.00 87.00 251 LEU A C 1
ATOM 2010 O O . LEU A 1 251 ? -9.935 -1.803 12.812 1.00 87.00 251 LEU A O 1
ATOM 2014 N N . CYS A 1 252 ? -8.319 -0.334 13.333 1.00 83.62 252 CYS A N 1
ATOM 2015 C CA . CYS A 1 252 ? -7.407 -1.344 13.840 1.00 83.62 252 CYS A CA 1
ATOM 2016 C C . CYS A 1 252 ? -7.883 -1.986 15.137 1.00 83.62 252 CYS A C 1
ATOM 2018 O O . CYS A 1 252 ? -7.764 -3.203 15.271 1.00 83.62 252 CYS A O 1
ATOM 2020 N N . LEU A 1 253 ? -8.466 -1.209 16.049 1.00 83.38 253 LEU A N 1
ATOM 2021 C CA . LEU A 1 253 ? -9.089 -1.750 17.252 1.00 83.38 253 LEU A CA 1
ATOM 2022 C C . LEU A 1 253 ? -10.211 -2.738 16.896 1.00 83.38 253 LEU A C 1
ATOM 2024 O O . LEU A 1 253 ? -10.218 -3.863 17.389 1.00 83.38 253 LEU A O 1
ATOM 2028 N N . GLU A 1 254 ? -11.112 -2.360 15.986 1.00 84.88 254 GLU A N 1
ATOM 2029 C CA . GLU A 1 254 ? -12.211 -3.238 15.562 1.00 84.88 254 GLU A CA 1
ATOM 2030 C C . GLU A 1 254 ? -11.713 -4.483 14.811 1.00 84.88 254 GLU A C 1
ATOM 2032 O O . GLU A 1 254 ? -12.255 -5.574 14.988 1.00 84.88 254 GLU A O 1
ATOM 2037 N N . ALA A 1 255 ? -10.646 -4.366 14.013 1.00 84.19 255 ALA A N 1
ATOM 2038 C CA . ALA A 1 255 ? -10.042 -5.511 13.335 1.00 84.19 255 ALA A CA 1
ATOM 2039 C C . ALA A 1 255 ? -9.417 -6.508 14.328 1.00 84.19 255 ALA A C 1
ATOM 2041 O O . ALA A 1 255 ? -9.554 -7.720 14.154 1.00 84.19 255 ALA A O 1
ATOM 2042 N N . LEU A 1 256 ? -8.753 -6.022 15.381 1.00 83.25 256 LEU A N 1
ATOM 2043 C CA . LEU A 1 256 ? -8.201 -6.878 16.435 1.00 83.25 256 LEU A CA 1
ATOM 2044 C C . LEU A 1 256 ? -9.312 -7.568 17.239 1.00 83.25 256 LEU A C 1
ATOM 2046 O O . LEU A 1 256 ? -9.238 -8.780 17.430 1.00 83.25 256 LEU A O 1
ATOM 2050 N N . ASN A 1 257 ? -10.378 -6.845 17.598 1.00 83.75 257 ASN A N 1
ATOM 2051 C CA . ASN A 1 257 ? -11.561 -7.432 18.239 1.00 83.75 257 ASN A CA 1
ATOM 2052 C C . ASN A 1 257 ? -12.201 -8.517 17.359 1.00 83.75 257 ASN A C 1
ATOM 2054 O O . ASN A 1 257 ? -12.565 -9.589 17.842 1.00 83.75 257 ASN A O 1
ATOM 2058 N N . TRP A 1 258 ? -12.306 -8.270 16.047 1.00 89.38 258 TRP A N 1
ATOM 2059 C CA . TRP A 1 258 ? -12.792 -9.266 15.093 1.00 89.38 258 TRP A CA 1
ATOM 2060 C C . TRP A 1 258 ? -11.949 -10.545 15.141 1.00 89.38 258 TRP A C 1
ATOM 2062 O O . TRP A 1 258 ? -12.509 -11.638 15.197 1.00 89.38 258 TRP A O 1
ATOM 2072 N N . ARG A 1 259 ? -10.614 -10.426 15.182 1.00 83.56 259 ARG A N 1
ATOM 2073 C CA . ARG A 1 259 ? -9.712 -11.580 15.319 1.00 83.56 259 ARG A CA 1
ATOM 2074 C C . ARG A 1 259 ? -9.943 -12.343 16.622 1.00 83.56 259 ARG A C 1
ATOM 2076 O O . ARG A 1 259 ? -9.993 -13.568 16.579 1.00 83.56 259 ARG A O 1
ATOM 2083 N N . GLU A 1 260 ? -10.072 -11.652 17.750 1.00 83.00 260 GLU A N 1
ATOM 2084 C CA . GLU A 1 260 ? -10.289 -12.303 19.049 1.00 83.00 260 GLU A CA 1
ATOM 2085 C C . GLU A 1 260 ? -11.598 -13.100 19.070 1.00 83.00 260 GLU A C 1
ATOM 2087 O O . GLU A 1 260 ? -11.614 -14.241 19.532 1.00 83.00 260 GLU A O 1
ATOM 2092 N N . ASN A 1 261 ? -12.665 -12.559 18.476 1.00 82.06 261 ASN A N 1
ATOM 2093 C CA . ASN A 1 261 ? -13.939 -13.268 18.339 1.00 82.06 261 ASN A CA 1
ATOM 2094 C C . ASN A 1 261 ? -13.806 -14.530 17.467 1.00 82.06 261 ASN A C 1
ATOM 2096 O O . ASN A 1 261 ? -14.349 -15.575 17.811 1.00 82.06 261 ASN A O 1
ATOM 2100 N N . GLN A 1 262 ? -13.038 -14.468 16.372 1.00 77.00 262 GLN A N 1
ATOM 2101 C CA . GLN A 1 262 ? -12.781 -15.646 15.531 1.00 77.00 262 GLN A CA 1
ATOM 2102 C C . GLN A 1 262 ? -11.988 -16.733 16.272 1.00 77.00 262 GLN A C 1
ATOM 2104 O O . GLN A 1 262 ? -12.292 -17.913 16.127 1.00 77.00 262 GLN A O 1
ATOM 2109 N N . GLU A 1 263 ? -10.977 -16.355 17.064 1.00 73.12 263 GLU A N 1
ATOM 2110 C CA . GLU A 1 263 ? -10.168 -17.305 17.843 1.00 73.12 263 GLU A CA 1
ATOM 2111 C C . GLU A 1 263 ? -11.017 -18.007 18.929 1.00 73.12 263 GLU A C 1
ATOM 2113 O O . GLU A 1 263 ? -10.857 -19.213 19.155 1.00 73.12 263 GLU A O 1
ATOM 2118 N N . GLN A 1 264 ? -11.973 -17.294 19.538 1.00 66.44 264 GLN A N 1
ATOM 2119 C CA . GLN A 1 264 ? -12.928 -17.854 20.504 1.00 66.44 264 GLN A CA 1
ATOM 2120 C C . GLN A 1 264 ? -13.905 -18.852 19.864 1.00 66.44 264 GLN A C 1
ATOM 2122 O O . GLN A 1 264 ? -14.116 -19.925 20.431 1.00 66.44 264 GLN A O 1
ATOM 2127 N N . ASP A 1 265 ? -14.418 -18.558 18.666 1.00 59.97 265 ASP A N 1
ATOM 2128 C CA . ASP A 1 265 ? -15.340 -19.445 17.940 1.00 59.97 265 ASP A CA 1
ATOM 2129 C C . ASP A 1 265 ? -14.677 -20.752 17.464 1.00 59.97 265 ASP A C 1
ATOM 2131 O O . ASP A 1 265 ? -15.340 -21.780 17.362 1.00 59.97 265 ASP A O 1
ATOM 2135 N N . THR A 1 266 ? -13.365 -20.758 17.198 1.00 57.09 266 THR A N 1
ATOM 2136 C CA . THR A 1 266 ? -12.617 -21.987 16.842 1.00 57.09 266 THR A CA 1
ATOM 2137 C C . THR A 1 266 ? -12.236 -22.881 18.025 1.00 57.09 266 THR A C 1
ATOM 2139 O O . THR A 1 266 ? -11.753 -23.993 17.804 1.00 57.09 266 THR A O 1
ATOM 2142 N N . THR A 1 267 ? -12.396 -22.406 19.264 1.00 52.50 267 THR A N 1
ATOM 2143 C CA . THR A 1 267 ? -11.997 -23.142 20.482 1.00 52.50 267 THR A CA 1
ATOM 2144 C C . THR A 1 267 ? -13.192 -23.815 21.184 1.00 52.50 267 THR A C 1
ATOM 2146 O O . THR A 1 267 ? -13.000 -24.518 22.179 1.00 52.50 267 THR A O 1
ATOM 2149 N N . GLN A 1 268 ? -14.411 -23.631 20.664 1.00 40.22 268 GLN A N 1
ATOM 2150 C CA . GLN A 1 268 ? -15.633 -24.353 21.056 1.00 40.22 268 GLN A CA 1
ATOM 2151 C C . GLN A 1 268 ? -15.945 -25.495 20.086 1.00 40.22 268 GLN A C 1
ATOM 2153 O O . GLN A 1 268 ? -16.469 -26.523 20.573 1.00 40.22 268 GLN A O 1
#

Foldseek 3Di:
DDDQDDDPVLLVLQQVLLLCLVPDDPVSLVNNLVSLCVLQVPDDDPLQVLDDADSVLLSVVCCVVPRNVDPSPPDGRRGSVVSVVSSVVSSVVVSVQVVVVCVLVVVQVDPPDDDDDDDDPPDDDDDDDDDDDPPPLAPLLVVLVAGLVLLLVLLLVLCVPDDPVLLVCLQAAQQDDPVRHDYQVVVCVVVVPPPSSVLCLQQLSSDGLVCLAVCVVVSCNHSLNVSVCPVSVQRSHSVSSSVSSSSSNSSSVSSNVVVVVVVVVVVD

=== Feature glossary ===
The record interleaves many kinds of information about one protein. Here is each kind framed as the question it answers.

Q: What known structures does this most resemble?
A: Structural nearest neighbors (via Foldseek easy-search vs the PDB). Reported per hit: target PDB id, E-value, and alignment TM-score. A TM-score above ~0.5 is the conventional threshold for 'same fold'.

Q: Where is each backbone atom in 3D?
A: The mmCIF table is the protein's shape written out atom by atom. For each backbone N, Cα, C, and carbonyl O, it records an (x, y, z) coordinate triple in Å plus the residue type, chain letter, and residue number.

Q: What are the backbone torsion angles?
A: The φ/ψ torsion pair specifies the backbone conformation at each residue. φ rotates about the N–Cα bond, ψ about the Cα–C bond. Steric clashes forbid most of the (φ, ψ) plane — the allowed regions (α-helix basin, β-sheet basin, left-handed helix) are the 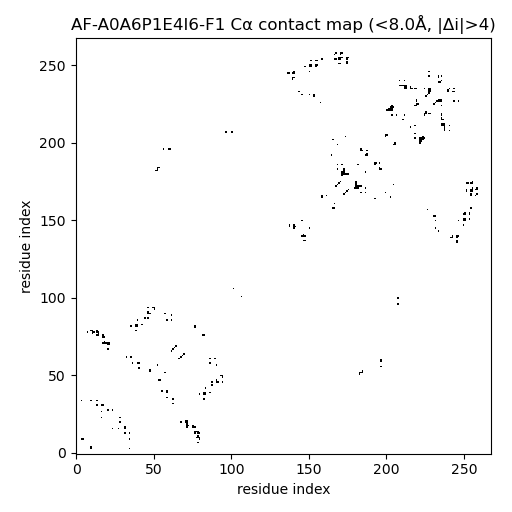Ramachandran-allowed regions.

Q: Which residues are buried vs exposed?
A: Solvent-accessible surface area (SASA) is the area in Å² traced out by the centre of a 1.4 Å probe sphere (a water molecule) rolled over the protein's van der Waals surface (Shrake–Rupley / Lee–Richards construction). Buried residues have near-zero SASA; fully exposed residues can exceed 200 Å². The total SASA scales roughly with the number of surface residues.

Q: How confident is the AlphaFold model at each residue?
A: pLDDT is the predicted lDDT-Cα score: AlphaFold's confidence that the local environment of each residue (all inter-atomic distances within 15 Å) is correctly placed. It is a per-residue number between 0 and 100, with higher meaning more reliable.

Q: What does the local fold look like, residue by residue?
A: 3Di is Foldseek's structural alphabet. Each residue is assigned one of twenty discrete states based on how its Cα sits relative to its spatial (not sequential) neighbors. Aligning 3Di strings finds structural homologs roughly as well as full 3D superposition, but orders of magnitude faster.

Q: How big and how compact is the whole molecule?
A: Radius of gyration (Rg) is the root-mean-square distance of Cα atoms from their centroid — a single number for overall size and compactness. A globular domain of N residues has Rg ≈ 2.2·N^0.38 Å; an extended or disordered chain has a much larger Rg. The Cα contact count is the number of residue pairs whose Cα atoms are within 8 Å and are more than four positions apart in sequence — a standard proxy for tertiary packing density. The bounding box is the smallest axis-aligned box enclosing all Cα atoms.

Q: Which residues are in helices, strands, or loops?
A: DSSP 8-state secondary structure assigns each residue one of H (α-helix), G (3₁₀-helix), I (π-helix), E (extended β-strand), B (isolated β-bridge), T (hydrogen-bonded turn), S (bend), or '-' (coil). The assignment is computed from backbone hydrogen-bond geometry via the Kabsch–Sander algorithm.

Q: How mobile is each atom in the crystal?
A: Crystallographic B-factors measure how much each atom's electron density is smeared out, in Å². They rise in mobile loops and surface residues and fall in the buried interior. In AlphaFold models this column is repurposed to hold pLDDT instead.

Q: What if only a Cα trace is available?
A: P-SEA three-state annotation labels each residue as helix, strand, or coil based purely on the geometry of the Cα trace. It serves as a fallback when the full backbone (and thus DSSP) is unavailable.

Q: What family and function is it annotated with?
A: Database cross-references. InterPro integrates a dozen domain/family signature databases into unified entries with residue-range hits. GO terms attach function/process/location labels with evidence codes. CATH codes position the fold in a four-level structural taxonomy. Organism is the NCBI-taxonomy species name.

Q: Are the domains correctly placed relative to each other?
A: Predicted Aligned Error (PAE) is an AlphaFold confidence matrix: entry (i, j) is the expected error in the position of residue j, in ångströms, when the prediction is superimposed on the true structure at residue i. Low PAE within a block of residues means that block is internally rigid and well-predicted; high PAE between two blocks means their relative placement is uncertain even if each block individually is confident.

Q: What do the diagnostic plots show?
A: Three diagnostic plots accompany the record. The Cα contact map visualizes the tertiary structure as a 2D adjacency matrix (8 Å cutoff, sequence-local contacts suppressed). The Ramachandran plot shows the distribution of backbone (φ, ψ) torsions, with points in the α and β basins reflecting secondary structure content. The PAE plot shows AlphaFold's inter-residue confidence as a color matrix.

Q: What is the amino-acid chain?
A: Primary structure: the covalent order of the twenty standard amino acids along the backbone. Two proteins with the same sequence will (almost always) fold to the same structure; two with 30% identity often share a fold but not the details.

Q: What do the rendered images show?
A: The six renders are orthographic views along the three Cartesian axes in both directions. Representation (cartoon, sticks, or surfac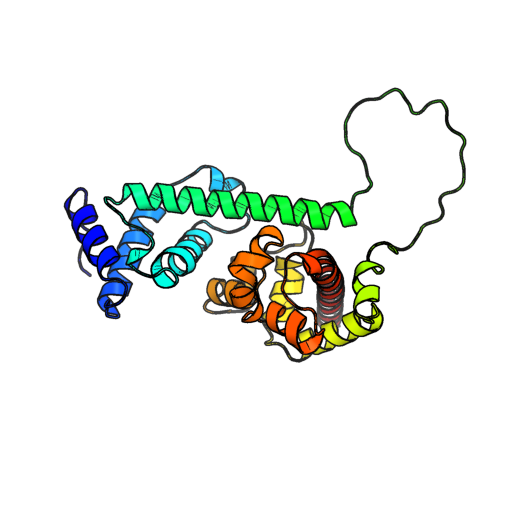e) and color scheme (sequence-rainbow or by-chain) vary across proteins so the training set covers all the common visualization conventions.